Protein AF-A0AAV4ZYB9-F1 (afdb_monomer)

Nearest PDB structures (foldseek):
  1ah5-assembly1_A  TM=7.268E-01  e=5.252E-01  Escherichia coli
  4jxi-assembly2_B  TM=6.420E-01  e=4.940E-01  synthetic construct
  2ypn-assembly1_A  TM=7.228E-01  e=1.396E+00  Escherichia coli
  7ccx-assembly1_A  TM=6.903E-01  e=5.696E+00  Homo sapiens

pLDDT: mean 78.75, std 17.43, range [32.97, 97.31]

Radius of gyration: 23.32 Å; Cα contacts (8 Å, |Δi|>4): 283; chains: 1; bounding box: 66×41×64 Å

Foldseek 3Di:
DPPPLDQQAEDEAEFEPDCLTVVLVVLVVVVCCVVPVSYHYHYDYDDDPPVVVVVVVVPDDDDDDPPVPPDPVVVCCVVCVCVDAFAAEASDDLQLCCQDQNDVVQQHLHQLLVVLVVVCVVPVDDSFVSSLCSQQPPPQDFTHHFQDDTDGSNVSCVDSPDPSDGSVNSNCVNVSLVPGLYYEYEDDCVRRVRSVVRRCVRSPPRDYHYDDDSDHDDDDPVVVVVVLVVQLVVDPCSVVVVVVVVVQCVPPNPPRDDDDD

Structure (mmCIF, N/CA/C/O backbone):
data_AF-A0AAV4ZYB9-F1
#
_entry.id   AF-A0AAV4ZYB9-F1
#
loop_
_atom_site.group_PDB
_atom_site.id
_atom_site.type_symbol
_atom_site.label_atom_id
_atom_site.label_alt_id
_atom_site.label_comp_id
_atom_site.label_asym_id
_atom_site.label_entity_id
_atom_site.label_seq_id
_atom_site.pdbx_PDB_ins_code
_atom_site.Cartn_x
_atom_site.Cartn_y
_atom_site.Cartn_z
_atom_site.occupancy
_atom_site.B_iso_or_equiv
_atom_site.auth_seq_id
_atom_site.auth_comp_id
_atom_site.auth_asym_id
_atom_site.auth_atom_id
_atom_site.pdbx_PDB_model_num
ATOM 1 N N . MET A 1 1 ? -24.785 -20.360 -38.745 1.00 36.69 1 MET A N 1
ATOM 2 C CA . MET A 1 1 ? -23.978 -20.721 -37.562 1.00 36.69 1 MET A CA 1
ATOM 3 C C . MET A 1 1 ? -24.044 -19.540 -36.608 1.00 36.69 1 MET A C 1
ATOM 5 O O . MET A 1 1 ? -23.440 -18.515 -36.890 1.00 36.69 1 MET A O 1
ATOM 9 N N . VAL A 1 2 ? -24.895 -19.604 -35.581 1.00 36.00 2 VAL A N 1
ATOM 10 C CA . VAL A 1 2 ? -24.999 -18.524 -34.590 1.00 36.00 2 VAL A CA 1
ATOM 11 C C . VAL A 1 2 ? -23.768 -18.643 -33.702 1.00 36.00 2 VAL A C 1
ATOM 13 O O . VAL A 1 2 ? -23.686 -19.551 -32.883 1.00 36.00 2 VAL A O 1
ATOM 16 N N . VAL A 1 3 ? -22.778 -17.776 -33.911 1.00 40.97 3 VAL A N 1
ATOM 17 C CA . VAL A 1 3 ? -21.697 -17.596 -32.941 1.00 40.97 3 VAL A CA 1
ATOM 18 C C . VAL A 1 3 ? -22.335 -16.898 -31.749 1.00 40.97 3 VAL A C 1
ATOM 20 O O . VAL A 1 3 ? -22.449 -15.675 -31.715 1.00 40.97 3 VAL A O 1
ATOM 23 N N . THR A 1 4 ? -22.826 -17.675 -30.789 1.00 42.59 4 THR A N 1
ATOM 24 C CA . THR A 1 4 ? -23.148 -17.150 -29.466 1.00 42.59 4 THR A CA 1
ATOM 25 C C . THR A 1 4 ? -21.822 -16.704 -28.863 1.00 42.59 4 THR A C 1
ATOM 27 O O . THR A 1 4 ? -21.059 -17.532 -28.365 1.00 42.59 4 THR A O 1
ATOM 30 N N . LYS A 1 5 ? -21.485 -15.413 -28.985 1.00 50.84 5 LYS A N 1
ATOM 31 C CA . LYS A 1 5 ? -20.372 -14.831 -28.232 1.00 50.84 5 LYS A CA 1
ATOM 32 C C . LYS A 1 5 ? -20.640 -15.151 -26.763 1.00 50.84 5 LYS A C 1
ATOM 34 O O . LYS A 1 5 ? -21.657 -14.719 -26.225 1.00 50.84 5 LYS A O 1
ATOM 39 N N . SER A 1 6 ? -19.761 -15.945 -26.150 1.00 51.78 6 SER A N 1
ATOM 40 C CA . SER A 1 6 ? -19.727 -16.086 -24.694 1.00 51.78 6 SER A CA 1
ATOM 41 C C . SER A 1 6 ? -19.754 -14.676 -24.098 1.00 51.78 6 SER A C 1
ATOM 43 O O . SER A 1 6 ? -19.046 -13.814 -24.630 1.00 51.78 6 SER A O 1
ATOM 45 N N . PRO A 1 7 ? -20.574 -14.392 -23.072 1.00 65.88 7 PRO A N 1
ATOM 46 C CA . PRO A 1 7 ? -20.611 -13.058 -22.492 1.00 65.88 7 PRO A CA 1
ATOM 47 C C . PRO A 1 7 ? -19.197 -12.701 -22.032 1.00 65.88 7 PRO A C 1
ATOM 49 O O . PRO A 1 7 ? -18.575 -13.462 -21.286 1.00 65.88 7 PRO A O 1
ATOM 52 N N . PHE A 1 8 ? -18.668 -11.586 -22.541 1.00 68.12 8 PHE A N 1
ATOM 53 C CA . PHE A 1 8 ? -17.384 -11.061 -22.092 1.00 68.12 8 PHE A CA 1
ATOM 54 C C . PHE A 1 8 ? -17.446 -10.867 -20.580 1.00 68.12 8 PHE A C 1
ATOM 56 O O . PHE A 1 8 ? -18.431 -10.345 -20.051 1.00 68.12 8 PHE A O 1
ATOM 63 N N . LYS A 1 9 ? -16.406 -11.309 -19.878 1.00 85.50 9 LYS A N 1
ATOM 64 C CA . LYS A 1 9 ? -16.274 -11.035 -18.447 1.00 85.50 9 LYS A CA 1
ATOM 65 C C . LYS A 1 9 ? -15.718 -9.629 -18.292 1.00 85.50 9 LYS A C 1
ATOM 67 O O . LYS A 1 9 ? -14.872 -9.218 -19.077 1.00 85.50 9 LYS A O 1
ATOM 72 N N . HIS A 1 10 ? -16.184 -8.887 -17.297 1.00 86.62 10 HIS A N 1
ATOM 73 C CA . HIS A 1 10 ? -15.786 -7.495 -17.103 1.00 86.62 10 HIS A CA 1
ATOM 74 C C . HIS A 1 10 ? -15.175 -7.316 -15.719 1.00 86.62 10 HIS A C 1
ATOM 76 O O . HIS A 1 10 ? -15.760 -7.739 -14.724 1.00 86.62 10 HIS A O 1
ATOM 82 N N . VAL A 1 11 ? -13.998 -6.697 -15.664 1.00 88.19 11 VAL A N 1
ATOM 83 C CA . VAL A 1 11 ? -13.339 -6.258 -14.434 1.00 88.19 11 VAL A CA 1
ATOM 84 C C . VAL A 1 11 ? -13.304 -4.732 -14.410 1.00 88.19 11 VAL A C 1
ATOM 86 O O . VAL A 1 11 ? -12.788 -4.097 -15.330 1.00 88.19 11 VAL A O 1
ATOM 89 N N . LEU A 1 12 ? -13.847 -4.143 -13.347 1.00 87.81 12 LEU A N 1
ATOM 90 C CA . LEU A 1 12 ? -13.758 -2.713 -13.068 1.00 87.81 12 LEU A CA 1
ATOM 91 C C . LEU A 1 12 ? -12.643 -2.474 -12.045 1.00 87.81 12 LEU A C 1
ATOM 93 O O . LEU A 1 12 ? -12.689 -3.022 -10.945 1.00 87.81 12 LEU A O 1
ATOM 97 N N . LEU A 1 13 ? -11.655 -1.658 -12.402 1.00 85.94 13 LEU A N 1
ATOM 98 C CA . LEU A 1 13 ? -10.532 -1.285 -11.548 1.00 85.94 13 LEU A CA 1
ATOM 99 C C . LEU A 1 13 ? -10.663 0.181 -11.155 1.00 85.94 13 LEU A C 1
ATOM 101 O O . LEU A 1 13 ? -10.668 1.052 -12.021 1.00 85.94 13 LEU A O 1
ATOM 105 N N . THR A 1 14 ? -10.741 0.454 -9.855 1.00 82.12 14 THR A N 1
ATOM 106 C CA . THR A 1 14 ? -10.826 1.821 -9.336 1.00 82.12 14 THR A CA 1
ATOM 107 C C . THR A 1 14 ? -9.551 2.199 -8.591 1.00 82.12 14 THR A C 1
ATOM 109 O O . THR A 1 14 ? -9.088 1.434 -7.746 1.00 82.12 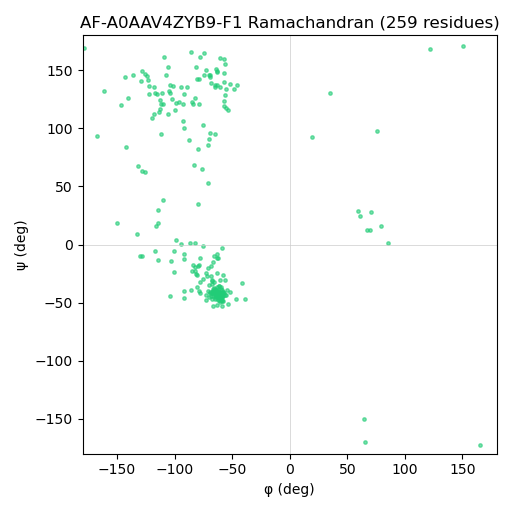14 THR A O 1
ATOM 112 N N . ALA A 1 15 ? -8.972 3.360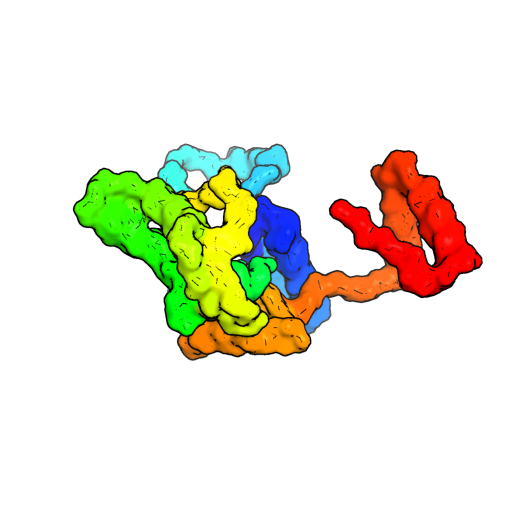 -8.904 1.00 74.25 15 ALA A N 1
ATOM 113 C CA . ALA A 1 15 ? -7.705 3.815 -8.330 1.00 74.25 15 ALA A CA 1
ATOM 114 C C . ALA A 1 15 ? -7.816 5.209 -7.699 1.00 74.25 15 ALA A C 1
ATOM 116 O O . ALA A 1 15 ? -8.532 6.072 -8.204 1.00 74.25 15 ALA A O 1
ATOM 117 N N . SER A 1 16 ? -7.052 5.427 -6.626 1.00 70.06 16 SER A N 1
ATOM 118 C CA . SER A 1 16 ? -6.730 6.767 -6.120 1.00 70.06 16 SER A CA 1
ATOM 119 C C . SER A 1 16 ? -5.772 7.476 -7.094 1.00 70.06 16 SER A C 1
ATOM 121 O O . SER A 1 16 ? -4.930 6.794 -7.699 1.00 70.06 16 SER A O 1
ATOM 123 N N . PRO A 1 17 ? -5.860 8.811 -7.266 1.00 64.75 17 PRO A N 1
ATOM 124 C CA . PRO A 1 17 ? -4.976 9.568 -8.145 1.00 64.75 17 PRO A CA 1
ATOM 125 C C . PRO A 1 17 ? -3.565 9.638 -7.552 1.00 64.75 17 PRO A C 1
ATOM 127 O O . PRO A 1 17 ? -3.185 10.577 -6.862 1.00 64.75 17 PRO A O 1
ATOM 130 N N . GLY A 1 18 ? -2.762 8.616 -7.830 1.00 68.44 18 GLY A N 1
ATOM 131 C CA . GLY A 1 18 ? -1.359 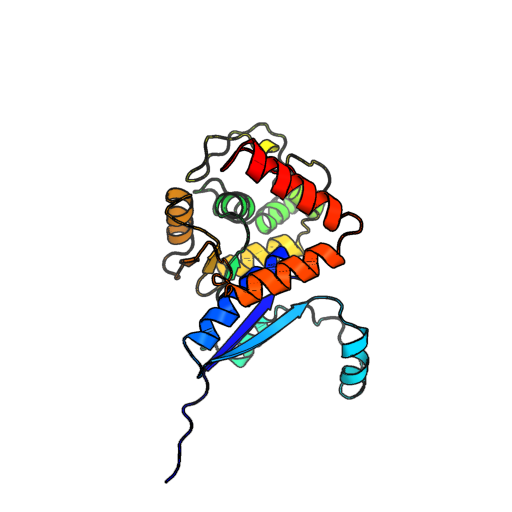8.566 -7.448 1.00 68.44 18 GLY A CA 1
ATOM 132 C C . GLY A 1 18 ? -0.623 7.524 -8.274 1.00 68.44 18 GLY A C 1
ATOM 133 O O . GLY A 1 18 ? -1.078 6.387 -8.408 1.00 68.44 18 GLY A O 1
ATOM 134 N N . TRP A 1 19 ? 0.534 7.890 -8.831 1.00 70.81 19 TRP A N 1
ATOM 135 C CA . TRP A 1 19 ? 1.274 7.001 -9.735 1.00 70.81 19 TRP A CA 1
ATOM 136 C C . TRP A 1 19 ? 1.684 5.681 -9.066 1.00 70.81 19 TRP A C 1
ATOM 138 O O . TRP A 1 19 ? 1.598 4.622 -9.687 1.00 70.81 19 TRP A O 1
ATOM 148 N N . GLY A 1 20 ? 2.043 5.729 -7.778 1.00 72.31 20 GLY A N 1
ATOM 149 C CA . GLY A 1 20 ? 2.350 4.542 -6.974 1.00 72.31 20 GLY A CA 1
ATOM 150 C C . GLY A 1 20 ? 1.170 3.578 -6.797 1.00 72.31 20 GLY A C 1
ATOM 151 O O . GLY A 1 20 ? 1.392 2.383 -6.630 1.00 72.31 20 GLY A O 1
ATOM 152 N N . HIS A 1 21 ? -0.072 4.061 -6.903 1.00 78.56 21 HIS A N 1
ATOM 153 C CA . HIS A 1 21 ? -1.282 3.236 -6.824 1.00 78.56 21 HIS A CA 1
ATOM 154 C C . HIS A 1 21 ? -1.745 2.753 -8.206 1.00 78.56 21 HIS A C 1
ATOM 156 O O . HIS A 1 21 ? -2.137 1.595 -8.366 1.00 78.56 21 HIS A O 1
ATOM 162 N N . LEU A 1 22 ? -1.667 3.626 -9.216 1.00 77.81 22 LEU A N 1
ATOM 163 C CA . LEU A 1 22 ? -2.127 3.346 -10.575 1.00 77.81 22 LEU A CA 1
ATOM 164 C C . LEU A 1 22 ? -1.204 2.375 -11.323 1.00 77.81 22 LEU A C 1
ATOM 166 O O . LEU A 1 22 ? -1.685 1.457 -11.987 1.00 77.81 22 LEU A O 1
ATOM 170 N N . ARG A 1 23 ? 0.120 2.541 -11.220 1.00 79.50 23 ARG A N 1
ATOM 171 C CA . ARG A 1 23 ? 1.082 1.721 -11.975 1.00 79.50 23 ARG A CA 1
ATOM 172 C C . ARG A 1 23 ? 0.960 0.219 -11.657 1.00 79.50 23 ARG A C 1
ATOM 174 O O . ARG A 1 23 ? 0.912 -0.570 -12.603 1.00 79.50 23 ARG A O 1
ATOM 181 N N . PRO A 1 24 ? 0.846 -0.215 -10.388 1.00 81.56 24 PRO A N 1
ATOM 182 C CA . PRO A 1 24 ? 0.584 -1.618 -10.071 1.00 81.56 24 PRO A CA 1
ATOM 183 C C . PRO A 1 24 ? -0.747 -2.156 -10.631 1.00 81.56 24 PRO A C 1
ATOM 185 O O . PRO A 1 24 ? -0.788 -3.300 -11.086 1.00 81.56 24 PRO A O 1
ATOM 188 N N . LEU A 1 25 ? -1.809 -1.337 -10.677 1.00 82.94 25 LEU A N 1
ATOM 189 C CA . LEU A 1 25 ? -3.085 -1.719 -11.304 1.00 82.94 25 LEU A CA 1
ATOM 190 C C . LEU A 1 25 ? -2.965 -1.904 -12.820 1.00 82.94 25 LEU A C 1
ATOM 192 O O . LEU A 1 25 ? -3.559 -2.821 -13.381 1.00 82.94 25 LEU A O 1
ATOM 196 N N . LEU A 1 26 ? -2.176 -1.065 -13.492 1.00 78.81 26 LEU A N 1
ATOM 197 C CA . LEU A 1 26 ? -1.888 -1.237 -14.918 1.00 78.81 26 LEU A CA 1
ATOM 198 C C . LEU A 1 26 ? -1.116 -2.537 -15.179 1.00 78.81 26 LEU A C 1
ATOM 200 O O . LEU A 1 26 ? -1.425 -3.251 -16.130 1.00 78.81 26 LEU A O 1
ATOM 204 N N . SER A 1 27 ? -0.155 -2.871 -14.312 1.00 81.00 27 SER A N 1
ATOM 205 C CA . SER A 1 27 ? 0.628 -4.109 -14.419 1.00 81.00 27 SER A CA 1
ATOM 206 C C . SER A 1 27 ? -0.258 -5.356 -14.327 1.00 81.00 27 SER A C 1
ATOM 208 O O . SER A 1 27 ? -0.203 -6.220 -15.205 1.00 81.00 27 SER A O 1
ATOM 210 N N . ILE A 1 28 ? -1.141 -5.433 -13.321 1.00 85.38 28 ILE A N 1
ATOM 211 C CA . ILE A 1 28 ? -2.062 -6.574 -13.199 1.00 85.38 28 ILE A CA 1
ATOM 212 C C . ILE A 1 28 ? -3.084 -6.603 -14.338 1.00 85.38 28 ILE A C 1
ATOM 214 O O . ILE A 1 28 ? -3.349 -7.673 -14.881 1.00 85.38 28 ILE A O 1
ATOM 218 N N . ALA A 1 29 ? -3.618 -5.446 -14.745 1.00 82.81 29 ALA A N 1
ATOM 219 C CA . ALA A 1 29 ? -4.559 -5.371 -15.853 1.00 82.81 29 ALA A CA 1
ATOM 220 C C . ALA A 1 29 ? -3.939 -5.917 -17.137 1.00 82.81 29 ALA A C 1
ATOM 222 O O . ALA A 1 29 ? -4.542 -6.781 -17.764 1.00 82.81 29 ALA A O 1
ATOM 223 N N . SER A 1 30 ? -2.717 -5.485 -17.469 1.00 76.62 30 SER A N 1
ATOM 224 C CA . SER A 1 30 ? -1.967 -5.986 -18.621 1.00 76.62 30 SER A CA 1
ATOM 225 C C . SER A 1 30 ? -1.864 -7.510 -18.590 1.00 76.62 30 SER A C 1
ATOM 227 O O . SER A 1 30 ? -2.269 -8.168 -19.547 1.00 76.62 30 SER A O 1
ATOM 229 N N . LYS A 1 31 ? -1.422 -8.087 -17.467 1.00 81.44 31 LYS A N 1
ATOM 230 C CA . LYS A 1 31 ? -1.312 -9.545 -17.312 1.00 81.44 31 LYS A CA 1
ATOM 231 C C . LYS A 1 31 ? -2.654 -10.255 -17.504 1.00 81.44 31 LYS A C 1
ATOM 233 O O . LYS A 1 31 ? -2.707 -11.273 -18.183 1.00 81.44 31 LYS A O 1
ATOM 238 N N . ILE A 1 32 ? -3.747 -9.704 -16.971 1.00 84.31 32 ILE A N 1
ATOM 239 C CA . ILE A 1 32 ? -5.090 -10.271 -17.154 1.00 84.31 32 ILE A CA 1
ATOM 240 C C . ILE A 1 32 ? -5.464 -10.322 -18.640 1.00 84.31 32 ILE A C 1
ATOM 242 O O . ILE A 1 32 ? -5.929 -11.363 -19.090 1.00 84.31 32 ILE A O 1
ATOM 246 N N . VAL A 1 33 ? -5.260 -9.246 -19.412 1.00 76.81 33 VAL A N 1
ATOM 247 C CA . VAL A 1 33 ? -5.659 -9.239 -20.835 1.00 76.81 33 VAL A CA 1
ATOM 248 C C . VAL A 1 33 ? -4.786 -10.161 -21.689 1.00 76.81 33 VAL A C 1
ATOM 250 O O . VAL A 1 33 ? -5.304 -10.781 -22.615 1.00 76.81 33 VAL A O 1
ATOM 253 N N . HIS A 1 34 ? -3.490 -10.276 -21.369 1.00 72.88 34 HIS A N 1
ATOM 254 C CA . HIS A 1 34 ? -2.573 -11.191 -22.059 1.00 72.88 34 HIS A CA 1
ATOM 255 C C . HIS A 1 34 ? -2.958 -12.657 -21.833 1.00 72.88 34 HIS A C 1
ATOM 257 O O . HIS A 1 34 ? -3.015 -13.434 -22.781 1.00 72.88 34 HIS A O 1
ATOM 263 N N . GLU A 1 35 ? -3.285 -13.023 -20.593 1.00 82.25 35 GLU A N 1
ATOM 264 C CA . GLU A 1 35 ? -3.700 -14.386 -20.248 1.00 82.25 35 GLU A CA 1
ATOM 265 C C . GLU A 1 35 ? -5.139 -14.693 -20.693 1.00 82.25 35 GLU A C 1
ATOM 267 O O . GLU A 1 35 ? -5.502 -15.844 -20.946 1.00 82.25 35 GLU A O 1
ATOM 272 N N . ARG A 1 36 ? -6.002 -13.671 -20.750 1.00 82.94 36 ARG A N 1
ATOM 273 C CA . ARG A 1 36 ? -7.451 -13.810 -20.941 1.00 82.94 36 ARG A CA 1
ATOM 274 C C . ARG A 1 36 ? -8.019 -12.707 -21.828 1.00 82.94 36 ARG A C 1
ATOM 276 O O . ARG A 1 36 ? -8.631 -11.748 -21.360 1.00 82.94 36 ARG A O 1
ATOM 283 N N . ALA A 1 37 ? -7.925 -12.927 -23.137 1.00 77.62 37 ALA A N 1
ATOM 284 C CA . ALA A 1 37 ? -8.480 -12.033 -24.156 1.00 77.62 37 ALA A CA 1
ATOM 285 C C . ALA A 1 37 ? -10.022 -11.896 -24.122 1.00 77.62 37 ALA A C 1
ATOM 287 O O . ALA A 1 37 ? -10.581 -11.022 -24.782 1.00 77.62 37 ALA A O 1
ATOM 288 N N . ASP A 1 38 ? -10.730 -12.750 -23.373 1.00 81.81 38 ASP A N 1
ATOM 289 C CA . ASP A 1 38 ? -12.184 -12.688 -23.163 1.00 81.81 38 ASP A CA 1
ATOM 290 C C . ASP A 1 38 ? -12.609 -11.771 -21.997 1.00 81.81 38 ASP A C 1
ATOM 292 O O . ASP A 1 38 ? -13.808 -11.655 -21.713 1.00 81.81 38 ASP A O 1
ATOM 296 N N . ILE A 1 39 ? -11.648 -11.126 -21.323 1.00 85.19 39 ILE A N 1
ATOM 297 C CA . ILE A 1 39 ? -11.890 -10.192 -20.220 1.00 85.19 39 ILE A CA 1
ATOM 298 C C . ILE A 1 39 ? -11.748 -8.747 -20.703 1.00 85.19 39 ILE A C 1
ATOM 300 O O . ILE A 1 39 ? -10.711 -8.331 -21.210 1.00 85.19 39 ILE A O 1
ATOM 304 N N . ILE A 1 40 ? -12.794 -7.957 -20.480 1.00 83.56 40 ILE A N 1
ATOM 305 C CA . ILE A 1 40 ? -12.785 -6.504 -20.639 1.00 83.56 40 ILE A CA 1
ATOM 306 C C . ILE A 1 40 ? -12.351 -5.886 -19.311 1.00 83.56 40 ILE A C 1
ATOM 308 O O . ILE A 1 40 ? -12.839 -6.284 -18.252 1.00 83.56 40 ILE A O 1
ATOM 312 N N . ILE A 1 41 ? -11.462 -4.894 -19.361 1.00 80.94 41 ILE A N 1
ATOM 313 C CA . ILE A 1 41 ? -11.037 -4.125 -18.188 1.00 80.94 41 ILE A CA 1
ATOM 314 C C . ILE A 1 41 ? -11.446 -2.668 -18.375 1.00 80.94 41 ILE A C 1
ATOM 316 O O . ILE A 1 41 ? -11.156 -2.063 -19.405 1.00 80.94 41 ILE A O 1
ATOM 320 N N . THR A 1 42 ? -12.100 -2.096 -17.369 1.00 82.69 42 THR A N 1
ATOM 321 C CA . THR A 1 42 ? -12.397 -0.660 -17.308 1.00 82.69 42 THR A CA 1
ATOM 322 C C . THR A 1 42 ? -11.719 -0.054 -16.096 1.00 82.69 42 THR A C 1
ATOM 324 O O . THR A 1 42 ? -11.780 -0.620 -15.009 1.00 82.69 42 THR A O 1
ATOM 327 N N . PHE A 1 43 ? -11.099 1.108 -16.288 1.00 76.62 43 PHE A N 1
ATOM 328 C CA . PHE A 1 43 ? -10.511 1.892 -15.212 1.00 76.62 43 PHE A CA 1
ATOM 329 C C . PHE A 1 43 ? -11.426 3.051 -14.833 1.00 76.62 43 PHE A C 1
ATOM 331 O O . PHE A 1 43 ? -11.926 3.762 -15.704 1.00 76.62 43 PHE A O 1
ATOM 338 N N . THR A 1 44 ? -11.588 3.270 -13.534 1.00 78.56 44 THR A N 1
ATOM 339 C CA . THR A 1 44 ? -12.173 4.481 -12.959 1.00 78.56 44 THR A CA 1
ATOM 340 C C . THR A 1 44 ? -11.177 5.105 -11.992 1.00 78.56 44 THR A C 1
ATOM 342 O O . THR A 1 44 ? -10.467 4.409 -11.270 1.00 78.56 44 THR A O 1
ATOM 345 N N . MET A 1 45 ? -11.092 6.428 -11.974 1.00 66.25 45 MET A N 1
ATOM 346 C CA . MET A 1 45 ? -10.188 7.160 -11.091 1.00 66.25 45 MET A CA 1
ATOM 347 C C . MET A 1 45 ? -10.880 8.438 -10.636 1.00 66.25 45 MET A C 1
ATOM 349 O O . MET A 1 45 ? -11.628 9.042 -11.402 1.00 66.25 45 MET A O 1
ATOM 353 N N . THR A 1 46 ? -10.640 8.841 -9.395 1.00 60.00 46 THR A N 1
ATOM 354 C CA . THR A 1 46 ? -11.055 10.148 -8.878 1.00 60.00 46 THR A CA 1
ATOM 355 C C . THR A 1 46 ? -9.907 11.139 -9.103 1.00 60.00 46 THR A C 1
ATOM 357 O O . THR A 1 46 ? -8.776 10.814 -8.777 1.00 60.00 46 THR A O 1
ATOM 360 N N . GLY A 1 47 ? -10.136 12.319 -9.691 1.00 50.81 47 GLY A N 1
ATOM 361 C CA . GLY A 1 47 ? -9.085 13.338 -9.898 1.00 50.81 47 GLY A CA 1
ATOM 362 C C . GLY A 1 47 ? -8.839 13.759 -11.355 1.00 50.81 47 GLY A C 1
ATOM 363 O O . GLY A 1 47 ? -9.359 13.165 -12.297 1.00 50.81 47 GLY A O 1
ATOM 364 N N . ASP A 1 48 ? -8.078 14.841 -11.521 1.00 46.25 48 ASP A N 1
ATOM 365 C CA . ASP A 1 48 ? -8.342 15.861 -12.538 1.00 46.25 48 ASP A CA 1
ATOM 366 C C . ASP A 1 48 ? -7.640 15.658 -13.903 1.00 46.25 48 ASP A C 1
ATOM 368 O O . ASP A 1 48 ? -6.474 15.996 -14.098 1.00 46.25 48 ASP A O 1
ATOM 372 N N . 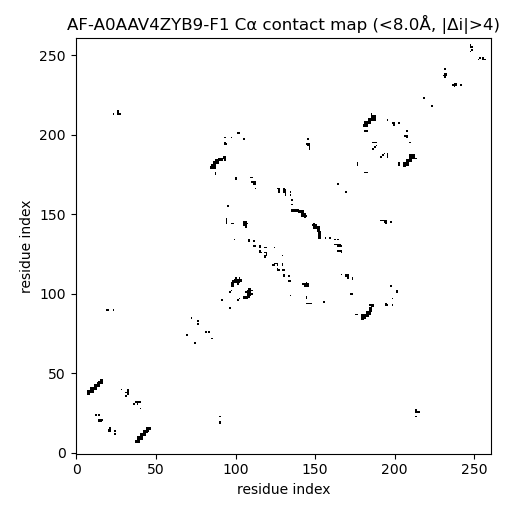PHE A 1 49 ? -8.387 15.130 -14.879 1.00 45.97 49 PHE A N 1
ATOM 373 C CA . PHE A 1 49 ? -8.131 15.282 -16.323 1.00 45.97 49 PHE A CA 1
ATOM 374 C C . PHE A 1 49 ? -9.210 16.182 -16.969 1.00 45.97 49 PHE A C 1
ATOM 376 O O . PHE A 1 49 ? -9.652 15.935 -18.099 1.00 45.97 49 PHE A O 1
ATOM 383 N N . GLU A 1 50 ? -9.638 17.228 -16.247 1.00 39.91 50 GLU A N 1
ATOM 384 C CA . GLU A 1 50 ? -10.737 18.151 -16.571 1.00 39.91 50 GLU A CA 1
ATOM 385 C C . GLU A 1 50 ? -10.854 18.527 -18.046 1.00 39.91 50 GLU A C 1
ATOM 387 O O . GLU A 1 50 ? -11.942 18.482 -18.614 1.00 39.91 50 GLU A O 1
ATOM 392 N N . HIS A 1 51 ? -9.749 18.895 -18.699 1.00 42.78 51 HIS A N 1
ATOM 393 C CA . HIS A 1 51 ? -9.827 19.515 -20.022 1.00 42.78 51 HIS A CA 1
ATOM 394 C C . HIS A 1 51 ? -10.334 18.548 -21.109 1.00 42.78 51 HIS A C 1
ATOM 396 O O . HIS A 1 51 ? -10.986 18.972 -22.063 1.00 42.78 51 HIS A O 1
ATOM 402 N N . LYS A 1 52 ? -10.059 17.242 -20.997 1.00 44.69 52 LYS A N 1
ATOM 403 C CA . LYS A 1 52 ? -10.596 16.242 -21.943 1.00 44.69 52 LYS A CA 1
ATOM 404 C C . LYS A 1 52 ? -11.994 15.766 -21.550 1.00 44.69 52 LYS A C 1
ATOM 406 O O . LYS A 1 52 ? -12.734 15.302 -22.408 1.00 44.69 52 LYS A O 1
ATOM 411 N N . LEU A 1 53 ? -12.338 15.893 -20.271 1.00 37.62 53 LEU A N 1
ATOM 412 C CA . LEU A 1 53 ? -13.591 15.418 -19.700 1.00 37.62 53 LEU A CA 1
ATOM 413 C C . LEU A 1 53 ? -14.726 16.453 -19.852 1.00 37.62 53 LEU A C 1
ATOM 415 O O . LEU A 1 53 ? -15.839 16.075 -20.202 1.00 37.62 53 LEU A O 1
ATOM 419 N N . ARG A 1 54 ? -14.442 17.757 -19.684 1.00 38.34 54 ARG A N 1
ATOM 420 C CA . ARG A 1 54 ? -15.413 18.868 -19.815 1.00 38.34 54 ARG A CA 1
ATOM 421 C C . ARG A 1 54 ? -16.078 18.933 -21.193 1.00 38.34 54 ARG A C 1
ATOM 423 O O . ARG A 1 54 ? -17.283 19.128 -21.269 1.00 38.34 54 ARG A O 1
ATOM 430 N N . VAL A 1 55 ? -15.327 18.684 -22.270 1.00 46.91 55 VAL A N 1
ATOM 431 C CA . VAL A 1 55 ? -15.873 18.658 -23.645 1.00 46.91 55 VAL A CA 1
ATOM 432 C C . VAL A 1 55 ? -16.952 17.579 -23.819 1.00 46.91 55 VAL A C 1
ATOM 434 O O . VAL A 1 55 ? -17.898 17.773 -24.582 1.00 46.91 55 VAL A O 1
ATOM 437 N N . GLU A 1 56 ? -16.849 16.471 -23.081 1.00 40.88 56 GLU A N 1
ATOM 438 C CA . GLU A 1 56 ? -17.729 15.312 -23.248 1.00 40.88 56 GLU A CA 1
ATOM 439 C C . GLU A 1 56 ? -18.848 15.243 -22.192 1.00 40.88 56 GLU A C 1
ATOM 441 O O . GLU A 1 56 ? -19.904 14.667 -22.454 1.00 40.88 56 GLU A O 1
ATOM 446 N N . ILE A 1 57 ? -18.656 15.876 -21.028 1.00 36.31 57 ILE A N 1
ATOM 447 C CA . ILE A 1 57 ? -19.635 15.940 -19.930 1.00 36.31 57 ILE A CA 1
ATOM 448 C C . ILE A 1 57 ? -20.719 17.004 -20.167 1.00 36.31 57 ILE A C 1
ATOM 450 O O . ILE A 1 57 ? -21.890 16.727 -19.895 1.00 36.31 57 ILE A O 1
ATOM 454 N N . ASP A 1 58 ? -20.389 18.155 -20.769 1.00 41.06 58 ASP A N 1
ATOM 455 C CA . ASP A 1 58 ? -21.355 19.240 -21.053 1.00 41.06 58 ASP A CA 1
ATOM 456 C C . ASP A 1 58 ? -22.471 18.828 -22.043 1.00 41.06 58 ASP A C 1
ATOM 458 O O . ASP A 1 58 ? -23.450 19.548 -22.245 1.00 41.06 58 ASP A O 1
ATOM 462 N N . ARG A 1 59 ? -22.362 17.641 -22.657 1.00 43.22 59 ARG A N 1
ATOM 463 C CA . ARG A 1 59 ? -23.395 17.055 -23.524 1.00 43.22 59 ARG A CA 1
ATOM 464 C C . ARG A 1 59 ? -24.500 16.297 -22.788 1.00 43.22 59 ARG A C 1
ATOM 466 O O . ARG A 1 59 ? -25.530 16.057 -23.418 1.00 43.22 59 ARG A O 1
ATOM 473 N N . TYR A 1 60 ? -24.319 15.902 -21.523 1.00 40.44 60 TYR A N 1
ATOM 474 C CA . TYR A 1 60 ? -25.182 14.867 -20.933 1.00 40.44 60 TYR A CA 1
ATOM 475 C C . TYR A 1 60 ? -25.861 15.177 -19.597 1.00 40.44 60 TYR A C 1
ATOM 477 O O . TYR A 1 60 ? -26.772 14.426 -19.254 1.00 40.44 60 TYR A O 1
ATOM 485 N N . PHE A 1 61 ? -25.542 16.259 -18.875 1.00 32.97 61 PHE A N 1
ATOM 486 C CA . PHE A 1 61 ? -26.177 16.490 -17.567 1.00 32.97 61 PHE A CA 1
ATOM 487 C C . PHE A 1 61 ? -26.531 17.960 -17.299 1.00 32.97 61 PHE A C 1
ATOM 489 O O . PHE A 1 61 ? -25.689 18.846 -17.402 1.00 32.97 61 PHE A O 1
ATOM 496 N N . LYS A 1 62 ? -27.810 18.195 -16.967 1.00 35.66 62 LYS A N 1
ATOM 497 C CA . LYS A 1 62 ? -28.344 19.444 -16.408 1.00 35.66 62 LYS A CA 1
ATOM 498 C C . LYS A 1 62 ? -28.611 19.252 -14.915 1.00 35.66 62 LYS A C 1
ATOM 500 O O . LYS A 1 62 ? -29.247 18.268 -14.558 1.00 35.66 62 LYS A O 1
ATOM 505 N N . ASP A 1 63 ? -28.128 20.233 -14.161 1.00 38.66 63 ASP A N 1
ATOM 506 C CA . ASP A 1 63 ? -28.401 20.701 -12.798 1.00 38.66 63 ASP A CA 1
ATOM 507 C C . ASP A 1 63 ? -28.755 19.734 -11.652 1.0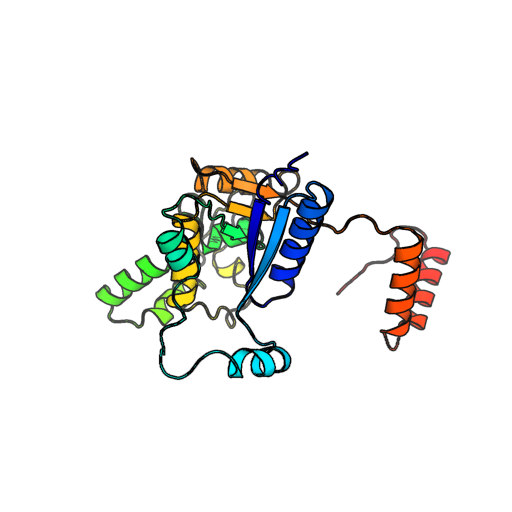0 38.66 63 ASP A C 1
ATOM 509 O O . ASP A 1 63 ? -29.726 18.983 -11.689 1.00 38.66 63 ASP A O 1
ATOM 513 N N . ASP A 1 64 ? -27.993 19.989 -10.579 1.00 41.66 64 ASP A N 1
ATOM 514 C CA . ASP A 1 64 ? -28.225 19.795 -9.144 1.00 41.66 64 ASP A CA 1
ATOM 515 C C . ASP A 1 64 ? -28.120 18.372 -8.575 1.00 41.66 64 ASP A C 1
ATOM 517 O O . ASP A 1 64 ? -29.084 17.619 -8.579 1.00 41.66 64 ASP A O 1
ATOM 521 N N . GLU A 1 65 ? -26.949 18.041 -8.003 1.00 35.19 65 GLU A N 1
ATOM 522 C CA . GLU A 1 65 ? -26.829 17.107 -6.868 1.00 35.19 65 GLU A CA 1
ATOM 523 C C . GLU A 1 65 ? -25.423 17.159 -6.217 1.00 35.19 65 GLU A C 1
ATOM 525 O O . GLU A 1 65 ? -24.489 16.439 -6.582 1.00 35.19 65 GLU A O 1
ATOM 530 N N . GLU A 1 66 ? -25.276 17.991 -5.179 1.00 35.41 66 GLU A N 1
ATOM 531 C CA . GLU A 1 66 ? -24.134 18.028 -4.242 1.00 35.41 66 GLU A CA 1
ATOM 532 C C . GLU A 1 66 ? -24.121 16.802 -3.295 1.00 35.41 66 GLU A C 1
ATOM 534 O O . GLU A 1 66 ? -24.109 16.906 -2.067 1.00 35.41 66 GLU A O 1
ATOM 539 N N . THR A 1 67 ? -24.183 15.579 -3.838 1.00 37.97 67 THR A N 1
ATOM 540 C CA . THR A 1 67 ? -24.027 14.346 -3.028 1.00 37.97 67 THR A CA 1
ATOM 541 C C . THR A 1 67 ? -23.425 13.145 -3.776 1.00 37.97 67 THR A C 1
ATOM 543 O O . THR A 1 67 ? -23.451 12.012 -3.285 1.00 37.97 67 THR A O 1
ATOM 546 N N . LEU A 1 68 ? -22.761 13.370 -4.913 1.00 36.41 68 LEU A N 1
ATOM 547 C CA . LEU A 1 68 ? -22.086 12.334 -5.716 1.00 36.41 68 LEU A CA 1
ATOM 548 C C . LEU A 1 68 ? -20.694 11.913 -5.187 1.00 36.41 68 LEU A C 1
ATOM 550 O O . LEU A 1 68 ? -19.794 11.566 -5.947 1.00 36.41 68 LEU A O 1
ATOM 554 N N . LYS A 1 69 ? -20.512 11.886 -3.859 1.00 40.00 69 LYS A N 1
ATOM 555 C CA . LYS A 1 69 ? -19.382 11.206 -3.184 1.00 40.00 69 LYS A CA 1
ATOM 556 C C . LYS A 1 69 ? -19.759 9.821 -2.643 1.00 40.00 69 LYS A C 1
ATOM 558 O O . LYS A 1 69 ? -18.941 9.161 -2.003 1.00 40.00 69 LYS A O 1
ATOM 563 N N . HIS A 1 70 ? -20.985 9.354 -2.893 1.00 43.41 70 HIS A N 1
ATOM 564 C CA . HIS A 1 70 ? -21.430 8.036 -2.450 1.00 43.41 70 HIS A CA 1
ATOM 565 C C . HIS A 1 70 ? -20.717 6.916 -3.217 1.00 43.41 70 HIS A C 1
ATOM 567 O O . HIS A 1 70 ? -21.105 6.526 -4.310 1.00 43.41 70 HIS A O 1
ATOM 573 N N . ASN A 1 71 ? -19.648 6.423 -2.584 1.00 53.28 71 ASN A N 1
ATOM 574 C CA . ASN A 1 71 ? -19.105 5.069 -2.616 1.00 53.28 71 ASN A CA 1
ATOM 575 C C . ASN A 1 71 ? -19.584 4.241 -3.823 1.00 53.28 71 ASN A C 1
ATOM 577 O O . ASN A 1 71 ? -20.615 3.576 -3.736 1.00 53.28 71 ASN A O 1
ATOM 581 N N . ILE A 1 72 ? -18.814 4.253 -4.919 1.00 57.94 72 ILE A N 1
ATOM 582 C CA . ILE A 1 72 ? -19.041 3.472 -6.156 1.00 57.94 72 ILE A CA 1
ATOM 583 C C . ILE A 1 72 ? -19.490 2.031 -5.843 1.00 57.94 72 ILE A C 1
ATOM 585 O O . ILE A 1 72 ? -20.334 1.462 -6.528 1.00 57.94 72 ILE A O 1
ATOM 589 N N . ARG A 1 73 ? -18.998 1.458 -4.739 1.00 61.00 73 ARG A N 1
ATOM 590 C CA . ARG A 1 73 ? -19.430 0.172 -4.183 1.00 61.00 73 ARG A CA 1
ATOM 591 C C . ARG A 1 73 ? -20.924 0.101 -3.840 1.00 61.00 73 ARG A C 1
ATOM 593 O O . ARG A 1 73 ? -21.546 -0.895 -4.179 1.00 61.00 73 ARG A O 1
ATOM 600 N N . SER A 1 74 ? -21.492 1.080 -3.130 1.00 57.91 74 SER A N 1
ATOM 601 C CA . SER A 1 74 ? -22.916 1.106 -2.744 1.00 57.91 74 SER A CA 1
ATOM 602 C C . SER A 1 74 ? -23.804 1.055 -3.981 1.00 57.91 74 SER A C 1
ATOM 604 O O . SER A 1 74 ? -24.709 0.229 -4.055 1.00 57.91 74 SER A O 1
ATOM 606 N N . GLU A 1 75 ? -23.460 1.837 -5.001 1.00 62.38 75 GLU A N 1
ATOM 607 C CA . GLU A 1 75 ? -24.166 1.830 -6.280 1.00 62.38 75 GLU A CA 1
ATOM 608 C C . GLU A 1 75 ? -23.982 0.501 -7.024 1.00 62.38 75 GLU A C 1
ATOM 610 O O . GLU A 1 75 ? -24.967 -0.110 -7.441 1.00 62.38 75 GLU A O 1
ATOM 615 N N . ILE A 1 76 ? -22.757 -0.046 -7.075 1.00 62.59 76 ILE A N 1
ATOM 616 C CA . ILE A 1 76 ? -22.517 -1.395 -7.614 1.00 62.59 76 ILE A CA 1
ATOM 617 C C . ILE A 1 76 ? -23.368 -2.430 -6.877 1.00 62.59 76 ILE A C 1
ATOM 619 O O . ILE A 1 76 ? -23.948 -3.300 -7.518 1.00 62.59 76 ILE A O 1
ATOM 623 N N . ARG A 1 77 ? -23.473 -2.379 -5.545 1.00 67.31 77 ARG A N 1
ATOM 624 C CA . ARG A 1 77 ? -24.250 -3.354 -4.763 1.00 67.31 77 ARG A CA 1
ATOM 625 C C . ARG A 1 77 ? -25.753 -3.183 -4.951 1.00 67.31 77 ARG A C 1
ATOM 627 O O . ARG A 1 77 ? -26.431 -4.200 -5.075 1.00 67.31 77 ARG A O 1
ATOM 634 N N . LYS A 1 78 ? -26.259 -1.948 -5.017 1.00 64.75 78 LYS A N 1
ATOM 635 C CA . LYS A 1 78 ? -27.668 -1.654 -5.324 1.00 64.75 78 LYS A CA 1
ATOM 636 C C . LYS A 1 78 ? -28.066 -2.227 -6.684 1.00 64.75 78 LYS A C 1
ATOM 638 O O . LYS A 1 78 ? -29.118 -2.843 -6.793 1.00 64.75 78 LYS A O 1
ATOM 643 N N . VAL A 1 79 ? -27.203 -2.078 -7.691 1.00 68.44 79 VAL A N 1
ATOM 644 C CA . VAL A 1 79 ? -27.463 -2.570 -9.052 1.00 68.44 79 VAL A CA 1
ATOM 645 C C . VAL A 1 79 ? -27.237 -4.082 -9.174 1.00 68.44 79 VAL A C 1
ATOM 647 O O . VAL A 1 79 ? -28.021 -4.773 -9.815 1.00 68.44 79 VAL A O 1
ATOM 650 N N . SER A 1 80 ? -26.175 -4.616 -8.566 1.00 68.12 80 SER A N 1
ATOM 651 C CA . SER A 1 80 ? -25.756 -6.016 -8.758 1.00 68.12 80 SER A CA 1
ATOM 652 C C . SER A 1 80 ? -26.334 -7.011 -7.753 1.00 68.12 80 SER A C 1
ATOM 654 O O . SER A 1 80 ? -26.149 -8.210 -7.940 1.00 68.12 80 SER A O 1
ATOM 656 N N . GLY A 1 81 ? -26.955 -6.572 -6.653 1.00 71.19 81 GLY A N 1
ATOM 657 C CA . GLY A 1 81 ? -27.479 -7.478 -5.623 1.00 71.19 81 GLY A CA 1
ATOM 658 C C . GLY A 1 81 ? -26.414 -8.385 -4.983 1.00 71.19 81 GLY A C 1
ATOM 659 O O . GLY A 1 81 ? -26.723 -9.499 -4.574 1.00 71.19 81 GLY A O 1
ATOM 660 N N . ARG A 1 82 ? -25.152 -7.927 -4.920 1.00 73.00 82 ARG A N 1
ATOM 661 C CA . ARG A 1 82 ? -23.954 -8.689 -4.489 1.00 73.00 82 ARG A CA 1
ATOM 662 C C . ARG A 1 82 ? -23.525 -9.844 -5.410 1.00 73.00 82 ARG A C 1
ATOM 664 O O . ARG A 1 82 ? -22.654 -10.618 -5.029 1.00 73.00 82 ARG A O 1
ATOM 671 N N . VAL A 1 83 ? -24.063 -9.940 -6.627 1.00 79.56 83 VAL A N 1
ATOM 672 C CA . VAL A 1 83 ? -23.662 -10.968 -7.610 1.00 79.56 83 VAL A CA 1
ATOM 673 C C . VAL A 1 83 ? -22.231 -10.743 -8.124 1.00 79.56 83 VAL A C 1
ATOM 675 O O . VAL A 1 83 ? -21.548 -11.695 -8.496 1.00 79.56 83 VAL A O 1
ATOM 678 N N . VAL A 1 84 ? -21.758 -9.492 -8.123 1.00 82.81 84 VAL A N 1
ATOM 679 C CA . VAL A 1 84 ? -20.394 -9.128 -8.533 1.00 82.81 84 VAL A CA 1
ATOM 680 C C . VAL A 1 84 ? -19.485 -9.031 -7.297 1.00 82.81 84 VAL A C 1
ATOM 682 O O . VAL A 1 84 ? -19.790 -8.227 -6.406 1.00 82.81 84 VAL A O 1
ATOM 685 N N . PRO A 1 85 ? -18.379 -9.804 -7.229 1.00 88.44 85 PRO A N 1
ATOM 686 C CA . PRO A 1 85 ? -17.400 -9.689 -6.154 1.00 88.44 85 PRO A CA 1
ATOM 687 C C . PRO A 1 85 ? -16.687 -8.333 -6.163 1.00 88.44 85 PRO A C 1
ATOM 689 O O . PRO A 1 85 ? -16.257 -7.861 -7.215 1.00 88.44 85 PRO A O 1
ATOM 692 N N . VAL A 1 86 ? -16.509 -7.737 -4.986 1.00 88.06 86 VAL A N 1
ATOM 693 C CA . VAL A 1 86 ? -15.723 -6.512 -4.785 1.00 88.06 86 VAL A CA 1
ATOM 694 C C . VAL A 1 86 ? -14.496 -6.859 -3.956 1.00 88.06 86 VAL A C 1
ATOM 696 O O . VAL A 1 86 ? -14.629 -7.235 -2.796 1.00 88.06 86 VAL A O 1
ATOM 699 N N . LEU A 1 87 ? -13.305 -6.741 -4.541 1.00 91.75 87 LEU A N 1
ATOM 700 C CA . LEU A 1 87 ? -12.044 -6.998 -3.847 1.00 91.75 87 LEU A CA 1
ATOM 701 C C . LEU A 1 87 ? -11.359 -5.680 -3.498 1.00 91.75 87 LEU A C 1
ATOM 703 O O . LEU A 1 87 ? -11.280 -4.780 -4.335 1.00 91.75 87 LEU A O 1
ATOM 707 N N . ALA A 1 88 ? -10.827 -5.592 -2.282 1.00 91.19 88 ALA A N 1
ATOM 708 C CA . ALA A 1 88 ? -9.973 -4.482 -1.906 1.00 91.19 88 ALA A CA 1
ATOM 709 C C . ALA A 1 88 ? -8.633 -4.557 -2.645 1.00 91.19 88 ALA A C 1
ATOM 711 O O . ALA A 1 88 ? -8.118 -5.646 -2.891 1.00 91.19 88 ALA A O 1
ATOM 712 N N . TRP A 1 89 ? -8.059 -3.404 -2.980 1.00 90.69 89 TRP A N 1
ATOM 713 C CA . TRP A 1 89 ? -6.751 -3.301 -3.622 1.00 90.69 89 TRP A CA 1
ATOM 714 C C . TRP A 1 89 ? -5.789 -2.548 -2.706 1.00 90.69 89 TRP A C 1
ATOM 716 O O . TRP A 1 89 ? -5.971 -1.354 -2.476 1.00 90.69 89 TRP A O 1
ATOM 726 N N . ASN A 1 90 ? -4.777 -3.243 -2.180 1.00 90.94 90 ASN A N 1
ATOM 727 C CA . ASN A 1 90 ? -3.757 -2.645 -1.320 1.00 90.94 90 ASN A CA 1
ATOM 728 C C . ASN A 1 90 ? -2.387 -2.630 -2.009 1.00 90.94 90 ASN A C 1
ATOM 730 O O . ASN A 1 90 ? -1.808 -3.685 -2.265 1.00 90.94 90 ASN A O 1
ATOM 734 N N . THR A 1 91 ? -1.847 -1.436 -2.256 1.00 89.19 91 THR A N 1
ATOM 735 C CA . THR A 1 91 ? -0.501 -1.247 -2.830 1.00 89.19 91 THR A CA 1
ATOM 736 C C . THR A 1 91 ? 0.569 -0.891 -1.812 1.00 89.19 91 THR A C 1
ATOM 738 O O . THR A 1 91 ? 1.729 -0.745 -2.188 1.00 89.19 91 THR A O 1
ATOM 741 N N . THR A 1 92 ? 0.190 -0.670 -0.557 1.00 87.69 92 THR A N 1
ATOM 742 C CA . THR A 1 92 ? 1.144 -0.327 0.499 1.00 87.69 92 THR A CA 1
ATOM 743 C C . THR A 1 92 ? 1.882 -1.577 0.973 1.00 87.69 92 THR A C 1
ATOM 745 O O . THR A 1 92 ? 1.425 -2.700 0.743 1.00 87.69 92 THR A O 1
ATOM 748 N N . ALA A 1 93 ? 3.025 -1.388 1.635 1.00 90.12 93 ALA A N 1
ATOM 749 C CA . ALA A 1 93 ? 3.706 -2.488 2.305 1.00 90.12 93 ALA A CA 1
ATOM 750 C C . ALA A 1 93 ? 2.764 -3.149 3.325 1.00 90.12 93 ALA A C 1
ATOM 752 O O . ALA A 1 93 ? 2.018 -2.464 4.030 1.00 90.12 93 ALA A O 1
ATOM 753 N N . LEU A 1 94 ? 2.799 -4.482 3.403 1.00 93.69 94 LEU A N 1
ATOM 754 C CA . LEU A 1 94 ? 1.874 -5.245 4.243 1.00 93.69 94 LEU A CA 1
ATOM 755 C C . LEU A 1 94 ? 1.980 -4.842 5.723 1.00 93.69 94 LEU A C 1
ATOM 757 O O . LEU A 1 94 ? 0.967 -4.614 6.371 1.00 93.69 94 LEU A O 1
ATOM 761 N N . ASN A 1 95 ? 3.192 -4.698 6.257 1.00 92.25 95 ASN A N 1
ATOM 762 C CA . ASN A 1 95 ? 3.405 -4.258 7.641 1.00 92.25 95 ASN A CA 1
ATOM 763 C C . ASN A 1 95 ? 2.790 -2.872 7.921 1.00 92.25 95 ASN A C 1
ATOM 765 O O . ASN A 1 95 ? 2.079 -2.710 8.906 1.00 92.25 95 ASN A O 1
ATOM 769 N N . SER A 1 96 ? 2.979 -1.907 7.022 1.00 89.56 96 SER A N 1
ATOM 770 C CA . SER A 1 96 ? 2.435 -0.556 7.144 1.00 89.56 96 SER A CA 1
ATOM 771 C C . SER A 1 96 ? 0.908 -0.563 7.105 1.00 89.56 96 SER A C 1
ATOM 773 O O . SER A 1 96 ? 0.272 0.021 7.978 1.00 89.56 96 SER A O 1
ATOM 775 N N . SER A 1 97 ? 0.282 -1.283 6.168 1.00 90.75 97 SER A N 1
ATOM 776 C CA . SER A 1 97 ? -1.184 -1.360 6.158 1.00 90.75 97 SER A CA 1
ATOM 777 C C . SER A 1 97 ? -1.760 -2.213 7.291 1.00 90.75 97 SER A C 1
ATOM 779 O O . SER A 1 97 ? -2.885 -1.928 7.701 1.00 90.75 97 SER A O 1
ATOM 781 N N . LEU A 1 98 ? -1.033 -3.201 7.828 1.00 92.88 98 LEU A N 1
ATOM 782 C CA . LEU A 1 98 ? -1.420 -3.878 9.073 1.00 92.88 98 LEU A CA 1
ATOM 783 C C . LEU A 1 98 ? -1.393 -2.914 10.250 1.00 92.88 98 LEU A C 1
ATOM 785 O O . LEU A 1 98 ? -2.344 -2.899 11.020 1.00 92.88 98 LEU A O 1
ATOM 789 N N . HIS A 1 99 ? -0.349 -2.097 10.363 1.00 91.75 99 HIS A N 1
ATOM 790 C CA . HIS A 1 99 ? -0.262 -1.098 11.416 1.00 91.75 99 HIS A CA 1
ATOM 791 C C . HIS A 1 99 ? -1.438 -0.117 11.350 1.00 91.75 99 HIS A C 1
ATOM 793 O O . HIS A 1 99 ? -2.181 0.022 12.313 1.00 91.75 99 HIS A O 1
ATOM 799 N N . PHE A 1 100 ? -1.680 0.503 10.196 1.00 87.50 100 PHE A N 1
ATOM 800 C CA . PHE A 1 100 ? -2.665 1.583 10.106 1.00 87.50 100 PHE A CA 1
ATOM 801 C C . PHE A 1 100 ? -4.127 1.123 10.066 1.00 87.50 100 PHE A C 1
ATOM 803 O O . PHE A 1 100 ? -5.005 1.826 10.560 1.00 87.50 100 PHE A O 1
ATOM 810 N N . PHE A 1 101 ? -4.406 -0.042 9.478 1.00 89.19 101 PHE A N 1
ATOM 811 C CA . PHE A 1 101 ? -5.783 -0.484 9.202 1.00 89.19 101 PHE A CA 1
ATOM 812 C C . PHE A 1 101 ? -6.078 -1.904 9.686 1.00 89.19 101 PHE A C 1
ATOM 814 O O . PHE A 1 101 ? -7.220 -2.365 9.630 1.00 89.19 101 PHE A O 1
ATOM 821 N N . GLY A 1 102 ? -5.048 -2.635 10.105 1.00 92.31 102 GLY A N 1
ATOM 822 C CA . GLY A 1 102 ? -5.191 -4.000 10.570 1.00 92.31 102 GLY A CA 1
ATOM 823 C C . GLY A 1 102 ? -5.812 -4.078 11.968 1.00 92.31 102 GLY A C 1
ATOM 824 O O . GLY A 1 102 ? -5.866 -3.090 12.705 1.00 92.31 102 GLY A O 1
ATOM 825 N N . PRO A 1 103 ? -6.275 -5.270 12.370 1.00 93.75 103 PRO A N 1
ATOM 826 C CA . PRO A 1 103 ? -6.760 -5.516 13.719 1.00 93.75 103 PRO A CA 1
ATOM 827 C C . PRO A 1 103 ? -5.659 -5.328 14.767 1.00 93.75 103 PRO A C 1
ATOM 829 O O . PRO A 1 103 ? -4.505 -5.697 14.544 1.00 93.75 103 PRO A O 1
ATOM 832 N N . GLU A 1 104 ? -6.052 -4.894 15.962 1.00 93.75 104 GLU A N 1
ATOM 833 C CA . GLU A 1 104 ? -5.158 -4.771 17.127 1.00 93.75 104 GLU A CA 1
ATOM 834 C C . GLU A 1 104 ? -4.457 -6.082 17.489 1.00 93.75 104 GLU A C 1
ATOM 836 O O . GLU A 1 104 ? -3.308 -6.076 17.915 1.00 93.75 104 GLU A O 1
ATOM 841 N N . SER A 1 105 ? -5.095 -7.230 17.234 1.00 94.19 105 SER A N 1
ATOM 842 C CA . SER A 1 105 ? -4.496 -8.552 17.462 1.00 94.19 105 SER A CA 1
ATOM 843 C C . SER A 1 105 ? -3.242 -8.826 16.621 1.00 94.19 105 SER A C 1
ATOM 845 O O . SER A 1 105 ? -2.573 -9.832 16.841 1.00 94.19 105 SER A O 1
ATOM 847 N N . PHE A 1 106 ? -2.960 -7.988 15.624 1.00 94.12 106 PHE A N 1
ATOM 848 C CA . PHE A 1 106 ? -1.754 -8.033 14.798 1.00 94.12 106 PHE A CA 1
ATOM 849 C C . PHE A 1 106 ? -0.878 -6.783 14.967 1.00 94.12 106 PHE A C 1
ATOM 851 O O . PHE A 1 106 ? -0.040 -6.543 14.105 1.00 94.12 106 PHE A O 1
ATOM 858 N N . GLY A 1 107 ? -1.094 -5.981 16.017 1.00 91.50 107 GLY A N 1
ATOM 859 C CA . GLY A 1 107 ? -0.384 -4.716 16.250 1.00 91.50 107 GLY A CA 1
ATOM 860 C C . GLY A 1 107 ? -0.905 -3.535 15.420 1.00 91.50 107 GLY A C 1
ATOM 861 O O . GLY A 1 107 ? -0.215 -2.527 15.275 1.00 91.50 107 GLY A O 1
ATOM 862 N N . GLY A 1 108 ? -2.104 -3.665 14.842 1.00 92.81 108 GLY A N 1
ATOM 863 C CA . GLY A 1 108 ? -2.760 -2.592 14.100 1.00 92.81 108 GLY A CA 1
ATOM 864 C C . GLY A 1 108 ? -3.567 -1.629 14.973 1.00 92.81 108 GLY A C 1
ATOM 865 O O . GLY A 1 108 ? -3.908 -1.930 16.113 1.00 92.81 108 GLY A O 1
ATOM 866 N N . LEU A 1 109 ? -3.941 -0.480 14.415 1.00 91.38 109 LEU A N 1
ATOM 867 C CA . LEU A 1 109 ? -4.755 0.533 15.092 1.00 91.38 109 LEU A CA 1
ATOM 868 C C . LEU A 1 109 ? -6.251 0.177 15.149 1.00 91.38 109 LEU A C 1
ATOM 870 O O . LEU A 1 109 ? -7.010 0.817 15.883 1.00 91.38 109 LEU A O 1
ATOM 874 N N . GLY A 1 110 ? -6.699 -0.840 14.410 1.00 91.06 110 GLY A N 1
ATOM 875 C CA . GLY A 1 110 ? -8.106 -1.223 14.321 1.00 91.06 110 GLY A CA 1
ATOM 876 C C . GLY A 1 110 ? -8.982 -0.140 13.680 1.00 91.06 110 GLY A C 1
ATOM 877 O O . GLY A 1 110 ? -8.543 0.637 12.835 1.00 91.06 110 GLY A O 1
ATOM 878 N N . ASN A 1 111 ? -10.256 -0.078 14.083 1.00 89.69 111 ASN A N 1
ATOM 879 C CA . ASN A 1 111 ? -11.196 0.912 13.552 1.00 89.69 111 ASN A CA 1
ATOM 880 C C . ASN A 1 111 ? -11.007 2.280 14.232 1.00 89.69 111 ASN A C 1
ATOM 882 O O . ASN A 1 111 ? -11.721 2.632 15.174 1.00 89.69 111 ASN A O 1
ATOM 886 N N . VAL A 1 112 ? -10.029 3.044 13.743 1.00 88.69 112 VAL A N 1
ATOM 887 C CA . VAL A 1 112 ? -9.663 4.368 14.271 1.00 88.69 112 VAL A CA 1
ATOM 888 C C . VAL A 1 112 ? -10.841 5.346 14.269 1.00 88.69 112 VAL A C 1
ATOM 890 O O . VAL A 1 112 ? -11.044 6.035 15.264 1.00 88.69 112 VAL A O 1
ATOM 893 N N . SER A 1 113 ? -11.668 5.372 13.218 1.00 84.81 113 SER A N 1
ATOM 894 C CA . SER A 1 113 ? -12.839 6.263 13.160 1.00 84.81 113 SER A CA 1
ATOM 895 C C . SER A 1 113 ? -13.827 5.977 14.290 1.00 84.81 113 SER A C 1
ATOM 897 O O . SER A 1 113 ? -14.275 6.899 14.967 1.00 84.81 113 SER A O 1
ATOM 899 N N . MET A 1 114 ? -14.116 4.698 14.551 1.00 88.25 114 MET A N 1
ATOM 900 C CA . MET A 1 114 ? -15.002 4.306 15.648 1.00 88.25 114 MET A CA 1
ATOM 901 C C . MET A 1 114 ? -14.424 4.696 17.014 1.00 88.25 114 MET A C 1
ATOM 903 O O . MET A 1 114 ? -15.148 5.222 17.858 1.00 88.25 114 MET A O 1
ATOM 907 N N . LYS A 1 115 ? -13.120 4.478 17.226 1.00 91.62 115 LYS A N 1
ATOM 908 C CA . LYS A 1 115 ? -12.428 4.894 18.457 1.00 91.62 115 LYS A CA 1
ATOM 909 C C . LYS A 1 115 ? -12.498 6.405 18.660 1.00 91.62 115 LYS A C 1
ATOM 911 O O . LYS A 1 115 ? -12.818 6.860 19.756 1.00 91.62 115 LYS A O 1
ATOM 916 N N . ALA A 1 116 ? -12.239 7.170 17.603 1.00 90.69 116 ALA A N 1
ATOM 917 C CA . ALA A 1 116 ? -12.240 8.622 17.657 1.00 90.69 116 ALA A CA 1
ATOM 918 C C . ALA A 1 116 ? -13.628 9.189 17.972 1.00 90.69 116 ALA A C 1
ATOM 920 O O . ALA A 1 116 ? -13.742 10.101 18.785 1.00 90.69 116 ALA A O 1
ATOM 921 N N . GLU A 1 117 ? -14.695 8.621 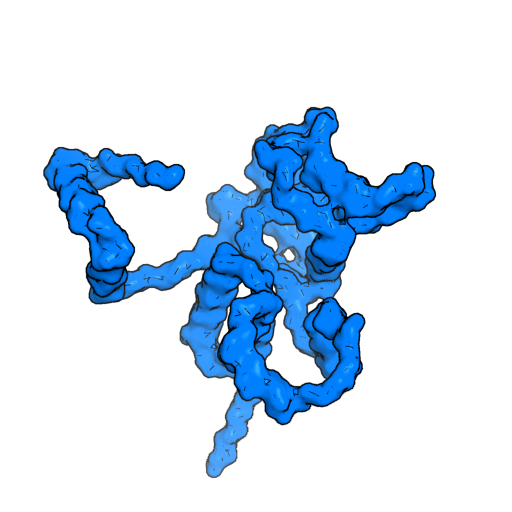17.400 1.00 91.25 117 GLU A N 1
ATOM 922 C CA . GLU A 1 117 ? -16.066 9.024 17.728 1.00 91.25 117 GLU A CA 1
ATOM 923 C C . GLU A 1 117 ? -16.445 8.747 19.187 1.00 91.25 117 GLU A C 1
ATOM 925 O O . GLU A 1 117 ? -17.148 9.553 19.802 1.00 91.25 117 GLU A O 1
ATOM 930 N N . ILE A 1 118 ? -16.022 7.605 19.738 1.00 93.62 118 ILE A N 1
ATOM 931 C CA . ILE A 1 118 ? -16.267 7.261 21.145 1.00 93.62 118 ILE A CA 1
ATOM 932 C C . ILE A 1 118 ? -15.553 8.273 22.042 1.00 93.62 118 ILE A C 1
ATOM 934 O O . ILE A 1 118 ? -16.200 8.909 22.874 1.00 93.62 118 ILE A O 1
ATOM 938 N N . LEU A 1 119 ? -14.257 8.495 21.813 1.00 94.00 119 LEU A N 1
ATOM 939 C CA . LEU A 1 119 ? -13.472 9.410 22.634 1.00 94.00 119 LEU A CA 1
ATOM 940 C C . LEU A 1 119 ? -13.972 10.857 22.512 1.00 94.00 119 LEU A C 1
ATOM 942 O O . LEU A 1 119 ? -14.086 11.550 23.517 1.00 94.00 119 LEU A O 1
ATOM 946 N N . ALA A 1 120 ? -14.370 11.302 21.317 1.00 94.38 120 ALA A N 1
ATOM 947 C CA . ALA A 1 120 ? -14.947 12.631 21.118 1.00 94.38 120 ALA A CA 1
ATOM 948 C C . ALA A 1 120 ? -16.223 12.848 21.944 1.00 94.38 120 ALA A C 1
ATOM 950 O O . ALA A 1 120 ? -16.423 13.933 22.491 1.00 94.38 120 ALA A O 1
ATOM 951 N N . LYS A 1 121 ? -17.079 11.822 22.073 1.00 95.50 121 LYS A N 1
ATOM 952 C CA . LYS A 1 121 ? -18.285 11.883 22.918 1.00 95.50 121 LYS A CA 1
ATOM 953 C C . LYS A 1 121 ? -17.944 11.975 24.404 1.00 95.50 121 LYS A C 1
ATOM 955 O O . LYS A 1 121 ? -18.670 12.633 25.143 1.00 95.50 121 LYS A O 1
ATOM 960 N N . GLU A 1 122 ? -16.865 11.331 24.834 1.00 96.06 122 GLU A N 1
ATOM 961 C CA . GLU A 1 122 ? -16.425 11.314 26.233 1.00 96.06 122 GLU A CA 1
ATOM 962 C C . GLU A 1 122 ? -15.694 12.601 26.636 1.00 96.06 122 GLU A C 1
ATOM 964 O O . GLU A 1 122 ? -15.904 13.115 27.733 1.00 96.06 122 GLU A O 1
ATOM 969 N N . THR A 1 123 ? -14.853 13.144 25.753 1.00 95.62 123 THR A N 1
ATOM 970 C CA . THR A 1 123 ? -13.969 14.276 26.068 1.00 95.62 123 THR A CA 1
ATOM 971 C C . THR A 1 123 ? -14.449 15.613 25.507 1.00 95.62 123 THR A C 1
ATOM 973 O O . THR A 1 123 ? -13.907 16.653 25.875 1.00 95.62 123 THR A O 1
ATOM 976 N N . GLY A 1 124 ? -15.408 15.610 24.576 1.00 94.44 124 GLY A N 1
ATOM 977 C CA . GLY A 1 124 ? -15.858 16.800 23.843 1.00 94.44 124 GLY A CA 1
ATOM 978 C C . GLY A 1 124 ? -14.830 17.361 22.850 1.00 94.44 124 GLY A C 1
ATOM 979 O O . GLY A 1 124 ? -14.987 18.487 22.381 1.00 94.44 124 GLY A O 1
ATOM 980 N N . ARG A 1 125 ? -13.762 16.610 22.551 1.00 94.25 125 ARG A N 1
ATOM 981 C CA . ARG A 1 125 ? -12.689 17.038 21.637 1.00 94.25 125 ARG A CA 1
ATOM 982 C C . ARG A 1 125 ? -13.097 16.816 20.171 1.00 94.25 125 ARG A C 1
ATOM 984 O O . ARG A 1 125 ? -13.887 15.907 19.908 1.00 94.25 125 ARG A O 1
ATOM 991 N N . PRO A 1 126 ? -12.564 17.594 19.209 1.00 90.94 126 PRO A N 1
ATOM 992 C CA . PRO A 1 126 ? -12.820 17.363 17.789 1.00 90.94 126 PRO A CA 1
ATOM 993 C C . PRO A 1 126 ? -12.344 15.975 17.342 1.00 90.94 126 PRO A C 1
ATOM 995 O O . PRO A 1 126 ? -11.236 15.556 17.673 1.00 90.94 126 PRO A O 1
ATOM 998 N N . VAL A 1 127 ? -13.172 15.267 16.565 1.00 88.50 127 VAL A N 1
ATOM 999 C CA . VAL A 1 127 ? -12.866 13.898 16.107 1.00 88.50 127 VAL A CA 1
ATOM 1000 C C . VAL A 1 127 ? -11.595 13.868 15.252 1.00 88.50 127 VAL A C 1
ATOM 1002 O O . VAL A 1 127 ? -10.766 12.985 15.438 1.00 88.50 127 VAL A O 1
ATOM 1005 N N . ASP A 1 128 ? -11.410 14.843 14.356 1.00 85.19 128 ASP A N 1
ATOM 1006 C CA . ASP A 1 128 ? -10.221 14.916 13.493 1.00 85.19 128 ASP A CA 1
ATOM 1007 C C . ASP A 1 128 ? -8.919 15.064 14.301 1.00 85.19 128 ASP A C 1
ATOM 1009 O O . ASP A 1 128 ? -7.907 14.465 13.940 1.00 85.19 128 ASP A O 1
ATOM 1013 N N . ASP A 1 129 ? -8.938 15.798 15.420 1.00 87.12 129 ASP A N 1
ATOM 1014 C CA . ASP A 1 129 ? -7.766 15.934 16.295 1.00 87.12 129 ASP A CA 1
ATOM 1015 C C . ASP A 1 129 ? -7.430 14.597 16.966 1.00 87.12 129 ASP A C 1
ATOM 1017 O O . ASP A 1 129 ? -6.270 14.197 17.018 1.00 87.12 129 ASP A O 1
ATOM 1021 N N . ILE A 1 130 ? -8.454 13.866 17.419 1.00 90.06 130 ILE A N 1
ATOM 1022 C CA . ILE A 1 130 ? -8.276 12.532 18.002 1.00 90.06 130 ILE A CA 1
ATOM 1023 C C . ILE A 1 130 ? -7.735 11.549 16.958 1.00 90.06 130 ILE A C 1
ATOM 1025 O O . ILE A 1 130 ? -6.852 10.756 17.268 1.00 90.06 130 ILE A O 1
ATOM 1029 N N . ILE A 1 131 ? -8.234 11.588 15.720 1.00 87.06 131 ILE A N 1
ATOM 1030 C CA . ILE A 1 131 ? -7.724 10.728 14.642 1.00 87.06 131 ILE A CA 1
ATOM 1031 C C . ILE A 1 131 ? -6.246 11.001 14.394 1.00 87.06 131 ILE A C 1
ATOM 1033 O O . ILE A 1 131 ? -5.464 10.057 14.328 1.00 87.06 131 ILE A O 1
ATOM 1037 N N . ARG A 1 132 ? -5.845 12.272 14.307 1.00 84.25 132 ARG A N 1
ATOM 1038 C CA . ARG A 1 132 ? -4.436 12.638 14.113 1.00 84.25 132 ARG A CA 1
ATOM 1039 C C . ARG A 1 132 ? -3.540 12.100 15.221 1.00 84.25 132 ARG A C 1
ATOM 1041 O O . ARG A 1 132 ? -2.463 11.602 14.912 1.00 84.25 132 ARG A O 1
ATOM 1048 N N . GLU A 1 133 ? -3.992 12.155 16.470 1.00 86.50 133 GLU A N 1
ATOM 1049 C CA . GLU A 1 133 ? -3.263 11.584 17.610 1.00 86.50 133 GLU A CA 1
ATOM 1050 C C . GLU A 1 133 ? -3.187 10.058 17.551 1.00 86.50 133 GLU A C 1
ATOM 1052 O O . GLU A 1 133 ? -2.135 9.488 17.810 1.00 86.50 133 GLU A O 1
ATOM 1057 N N . LEU A 1 134 ? -4.273 9.383 17.165 1.00 87.31 134 LEU A N 1
ATOM 1058 C CA . LEU A 1 134 ? -4.283 7.924 17.026 1.00 87.31 134 LEU A CA 1
ATOM 1059 C C . LEU A 1 134 ? -3.364 7.433 15.899 1.00 87.31 134 LEU A C 1
ATOM 1061 O O . LEU A 1 134 ? -2.814 6.341 16.005 1.00 87.31 134 LEU A O 1
ATOM 1065 N N . PHE A 1 135 ? -3.200 8.217 14.829 1.00 83.19 135 PHE A N 1
ATOM 1066 C CA . PHE A 1 135 ? -2.273 7.910 13.736 1.00 83.19 135 PHE A CA 1
ATOM 1067 C C . PHE A 1 135 ? -0.828 8.303 14.031 1.00 83.19 135 PHE A C 1
ATOM 1069 O O . PHE A 1 135 ? 0.068 7.704 13.445 1.00 83.19 135 PHE A O 1
ATOM 1076 N N . ASN A 1 136 ? -0.601 9.280 14.910 1.00 80.38 136 ASN A N 1
ATOM 1077 C CA . ASN A 1 136 ? 0.727 9.766 15.287 1.00 80.38 136 ASN A CA 1
ATOM 1078 C C . ASN A 1 136 ? 0.903 9.711 16.813 1.00 80.38 136 ASN A C 1
ATOM 1080 O O . ASN A 1 136 ? 1.052 10.756 17.453 1.00 80.38 136 ASN A O 1
ATOM 1084 N N . PRO A 1 137 ? 0.840 8.512 17.416 1.00 77.88 137 PRO A N 1
ATOM 1085 C CA . PRO A 1 137 ? 1.083 8.368 18.840 1.00 77.88 137 PRO A CA 1
ATOM 1086 C C . PRO A 1 137 ? 2.540 8.730 19.164 1.00 77.88 137 PRO A C 1
ATOM 1088 O O . PRO A 1 137 ? 3.475 8.328 18.474 1.00 77.88 137 PRO A O 1
ATOM 1091 N N . GLU A 1 138 ? 2.721 9.505 20.231 1.00 77.62 138 GLU A N 1
ATOM 1092 C CA . GLU A 1 138 ? 4.031 9.868 20.791 1.00 77.62 138 GLU A CA 1
ATOM 1093 C C . GLU A 1 138 ? 4.204 9.256 22.192 1.00 77.62 138 GLU A C 1
ATOM 1095 O O . GLU A 1 138 ? 4.857 9.825 23.069 1.00 77.62 138 GLU A O 1
ATOM 1100 N N . ALA A 1 139 ? 3.564 8.109 22.438 1.00 84.44 139 ALA A N 1
ATOM 1101 C CA . ALA A 1 139 ? 3.549 7.470 23.748 1.00 84.44 139 ALA A CA 1
ATOM 1102 C C . ALA A 1 139 ? 4.851 6.702 24.032 1.00 84.44 139 ALA A C 1
ATOM 1104 O O . ALA A 1 139 ? 5.150 6.414 25.194 1.00 84.44 139 ALA A O 1
ATOM 1105 N N . GLY A 1 140 ? 5.645 6.398 22.996 1.00 87.56 140 GLY A N 1
ATOM 1106 C CA . GLY A 1 140 ? 6.849 5.580 23.120 1.00 87.56 140 GLY A CA 1
ATOM 1107 C C . GLY A 1 140 ? 6.506 4.120 23.406 1.00 87.56 140 GLY A C 1
ATOM 1108 O O . GLY A 1 140 ? 7.274 3.416 24.068 1.00 87.56 140 GLY A O 1
ATOM 1109 N N . GLU A 1 141 ? 5.333 3.674 22.957 1.00 90.88 141 GLU A N 1
ATOM 1110 C CA . GLU A 1 141 ? 4.881 2.299 23.125 1.00 90.88 141 GLU A CA 1
ATOM 1111 C C . GLU A 1 141 ? 5.538 1.381 22.096 1.00 90.88 141 GLU A C 1
ATOM 1113 O O . GLU A 1 141 ? 5.753 1.755 20.945 1.00 90.88 141 GLU A O 1
ATOM 1118 N N . VAL A 1 142 ? 5.866 0.159 22.516 1.00 93.88 142 VAL A N 1
ATOM 1119 C CA . VAL A 1 142 ? 6.436 -0.856 21.627 1.00 93.88 142 VAL A CA 1
ATOM 1120 C C . VAL A 1 142 ? 5.306 -1.582 20.908 1.00 93.88 142 VAL A C 1
ATOM 1122 O O . VAL A 1 142 ? 4.443 -2.189 21.541 1.00 93.88 142 VAL A O 1
ATOM 1125 N N . ILE A 1 143 ? 5.350 -1.557 19.581 1.00 93.00 143 ILE A N 1
ATOM 1126 C CA . ILE A 1 143 ? 4.407 -2.218 18.686 1.00 93.00 143 ILE A CA 1
ATOM 1127 C C . ILE A 1 143 ? 5.061 -3.468 18.102 1.00 93.00 143 ILE A C 1
ATOM 1129 O O . ILE A 1 143 ? 6.163 -3.431 17.549 1.00 93.00 143 ILE A O 1
ATOM 1133 N N . GLU A 1 144 ? 4.341 -4.584 18.185 1.00 95.25 144 GLU A N 1
ATOM 1134 C CA . GLU A 1 144 ? 4.732 -5.849 17.570 1.00 95.25 144 GLU A CA 1
ATOM 1135 C C . GLU A 1 144 ? 3.875 -6.119 16.331 1.00 95.25 144 GLU A C 1
ATOM 1137 O O . GLU A 1 144 ? 2.678 -6.392 16.430 1.00 95.25 144 GLU A O 1
ATOM 1142 N N . LEU A 1 145 ? 4.500 -6.074 15.152 1.00 95.38 145 LEU A N 1
ATOM 1143 C CA . LEU A 1 145 ? 3.864 -6.450 13.890 1.00 95.38 145 LEU A CA 1
ATOM 1144 C C . LEU A 1 145 ? 4.410 -7.789 13.377 1.00 95.38 145 LEU A C 1
ATOM 1146 O O . LEU A 1 145 ? 5.609 -8.055 13.490 1.00 95.38 145 LEU A O 1
ATOM 1150 N N . PRO A 1 146 ? 3.578 -8.620 12.723 1.00 96.06 146 PRO A N 1
ATOM 1151 C CA . PRO A 1 146 ? 4.031 -9.857 12.097 1.00 96.06 146 PRO A CA 1
ATOM 1152 C C . PRO A 1 146 ? 5.174 -9.628 11.096 1.00 96.06 146 PRO A C 1
ATOM 1154 O O . PRO A 1 146 ? 4.985 -8.978 10.069 1.00 96.06 146 PRO A O 1
ATOM 1157 N N . GLY A 1 147 ? 6.341 -10.214 11.374 1.00 93.38 147 GLY A N 1
ATOM 1158 C CA . GLY A 1 147 ? 7.520 -10.157 10.498 1.00 93.38 147 GLY A CA 1
ATOM 1159 C C . GLY A 1 147 ? 8.404 -8.922 10.683 1.00 93.38 147 GLY A C 1
ATOM 1160 O O . GLY A 1 147 ? 9.407 -8.799 9.989 1.00 93.38 147 GLY A O 1
ATOM 1161 N N . MET A 1 148 ? 8.069 -8.030 11.618 1.00 94.81 148 MET A N 1
ATOM 1162 C CA . MET A 1 148 ? 8.905 -6.883 11.977 1.00 94.81 148 MET A CA 1
ATOM 1163 C C . MET A 1 148 ? 9.584 -7.119 13.331 1.00 94.81 148 MET A C 1
ATOM 1165 O O . MET A 1 148 ? 9.038 -7.841 14.171 1.00 94.81 148 MET A O 1
ATOM 1169 N N . PRO A 1 149 ? 10.757 -6.512 13.584 1.00 95.31 149 PRO A N 1
ATOM 1170 C CA . PRO A 1 149 ? 11.233 -6.366 14.954 1.00 95.31 149 PRO A CA 1
ATOM 1171 C C . PRO A 1 149 ? 10.229 -5.534 15.776 1.00 95.31 149 PRO A C 1
ATOM 1173 O O . PRO A 1 149 ? 9.433 -4.797 15.189 1.00 95.31 149 PRO A O 1
ATOM 1176 N N . PRO A 1 150 ? 10.262 -5.612 17.116 1.00 95.06 150 PRO A N 1
ATOM 1177 C CA . PRO A 1 150 ? 9.564 -4.643 17.951 1.00 95.06 150 PRO A CA 1
ATOM 1178 C C . PRO A 1 150 ? 10.043 -3.232 17.592 1.00 95.06 150 PRO A C 1
ATOM 1180 O O . PRO A 1 150 ? 11.252 -2.996 17.542 1.00 95.06 150 PRO A O 1
ATOM 1183 N N . MET A 1 151 ? 9.110 -2.325 17.324 1.00 93.94 151 MET A N 1
ATOM 1184 C CA . MET A 1 151 ? 9.404 -0.930 16.977 1.00 93.94 151 MET A CA 1
ATOM 1185 C C . MET A 1 151 ? 8.585 -0.012 17.866 1.00 93.94 151 MET A C 1
ATOM 1187 O O . MET A 1 151 ? 7.478 -0.374 18.264 1.00 93.94 151 MET A O 1
ATOM 1191 N N . TYR A 1 152 ? 9.101 1.172 18.166 1.00 92.06 152 TYR A N 1
ATOM 1192 C CA . TYR A 1 152 ? 8.301 2.170 18.859 1.00 92.06 152 TYR A CA 1
ATOM 1193 C C . TYR A 1 152 ? 7.243 2.782 17.935 1.00 92.06 152 TYR A C 1
ATOM 1195 O O . TYR A 1 152 ? 7.428 2.895 16.725 1.00 92.06 152 TYR A O 1
ATOM 1203 N N . ASP A 1 153 ? 6.129 3.192 18.521 1.00 88.06 153 ASP A N 1
ATOM 1204 C CA . ASP A 1 153 ? 4.992 3.828 17.861 1.00 88.06 153 ASP A CA 1
ATOM 1205 C C . ASP A 1 153 ? 5.380 5.037 16.982 1.00 88.06 153 ASP A C 1
ATOM 1207 O O . ASP A 1 153 ? 4.942 5.151 15.833 1.00 88.06 153 ASP A O 1
ATOM 1211 N N . TYR A 1 154 ? 6.310 5.864 17.456 1.00 86.25 154 TYR A N 1
ATOM 1212 C CA . TYR A 1 154 ? 6.847 7.003 16.713 1.00 86.25 154 TYR A CA 1
ATOM 1213 C C . TYR A 1 154 ? 7.700 6.612 15.486 1.00 86.25 154 TYR A C 1
ATOM 1215 O O . TYR A 1 154 ? 7.898 7.437 14.594 1.00 86.25 154 TYR A O 1
ATOM 1223 N N . GLU A 1 155 ? 8.207 5.373 15.385 1.00 87.12 155 GLU A N 1
ATOM 1224 C CA . GLU A 1 155 ? 9.023 4.928 14.237 1.00 87.12 155 GLU A CA 1
ATOM 1225 C C . GLU A 1 155 ? 8.196 4.762 12.953 1.00 87.12 155 GLU A C 1
ATOM 1227 O O . GLU A 1 155 ? 8.744 4.805 11.850 1.00 87.12 155 GLU A O 1
ATOM 1232 N N . PHE A 1 156 ? 6.874 4.612 13.075 1.00 83.00 156 PHE A N 1
ATOM 1233 C CA . PHE A 1 156 ? 5.965 4.472 11.934 1.00 83.00 156 PHE A CA 1
ATOM 1234 C C . PHE A 1 156 ? 5.615 5.801 11.264 1.00 83.00 156 PHE A C 1
ATOM 1236 O O . PHE A 1 156 ? 5.188 5.808 10.108 1.00 83.00 156 PHE A O 1
ATOM 1243 N N . ASN A 1 157 ? 5.833 6.919 11.960 1.00 77.62 157 ASN A N 1
ATOM 1244 C CA . ASN A 1 157 ? 5.558 8.264 11.466 1.00 77.62 157 ASN A CA 1
ATOM 1245 C C . ASN A 1 157 ? 6.766 9.181 11.710 1.00 77.62 157 ASN A C 1
ATOM 1247 O O . ASN A 1 157 ? 6.675 10.142 12.470 1.00 77.62 157 ASN A O 1
ATOM 1251 N N . PRO A 1 158 ? 7.907 8.946 11.031 1.00 73.31 158 PRO A N 1
ATOM 1252 C CA . PRO A 1 158 ? 9.119 9.747 11.228 1.00 73.31 158 PRO A CA 1
ATOM 1253 C C . PRO A 1 158 ? 8.961 11.215 10.787 1.00 73.31 158 PRO A C 1
ATOM 1255 O O . PRO A 1 158 ? 9.833 12.045 11.039 1.00 73.31 158 PRO A O 1
ATOM 1258 N N . HIS A 1 159 ? 7.863 11.544 10.101 1.00 66.94 159 HIS A N 1
ATOM 1259 C CA . HIS A 1 159 ? 7.514 12.892 9.678 1.00 66.94 159 HIS A CA 1
ATOM 1260 C C . HIS A 1 159 ? 6.275 13.357 10.455 1.00 66.94 159 HIS A C 1
ATOM 1262 O O . HIS A 1 159 ? 5.157 13.094 10.021 1.00 66.94 159 HIS A O 1
ATOM 1268 N N . HIS A 1 160 ? 6.469 14.088 11.559 1.00 59.41 160 HIS A N 1
ATOM 1269 C CA . HIS A 1 160 ? 5.398 14.590 12.444 1.00 59.41 160 HIS A CA 1
ATOM 1270 C C . HIS A 1 160 ? 4.348 15.504 11.760 1.00 59.41 160 HIS A C 1
ATOM 1272 O O . HIS A 1 160 ? 3.397 15.932 12.406 1.00 59.41 160 HIS A O 1
ATOM 1278 N N . GLU A 1 161 ? 4.493 15.840 10.471 1.00 53.94 161 GLU A N 1
ATOM 1279 C CA . GLU A 1 161 ? 3.752 16.945 9.845 1.00 53.94 161 GLU A CA 1
ATOM 1280 C C . GLU A 1 161 ? 2.783 16.573 8.704 1.00 53.94 161 GLU A C 1
ATOM 1282 O O . GLU A 1 161 ? 2.074 17.463 8.245 1.00 53.94 161 GLU A O 1
ATOM 1287 N N . ASN A 1 162 ? 2.687 15.321 8.222 1.00 46.97 162 ASN A N 1
ATOM 1288 C CA . ASN A 1 162 ? 2.071 15.090 6.894 1.00 46.97 162 ASN A CA 1
ATOM 1289 C C . ASN A 1 162 ? 1.017 13.979 6.722 1.00 46.97 162 ASN A C 1
ATOM 1291 O O . ASN A 1 162 ? 0.601 13.744 5.585 1.00 46.97 162 ASN A O 1
ATOM 1295 N N . SER A 1 163 ? 0.500 13.330 7.767 1.00 52.97 163 SER A N 1
ATOM 1296 C CA . SER A 1 163 ? -0.691 12.480 7.590 1.00 52.97 163 SER A CA 1
ATOM 1297 C C . SER A 1 163 ? -1.967 13.319 7.737 1.00 52.97 163 SER A C 1
ATOM 1299 O O . SER A 1 163 ? -2.523 13.484 8.820 1.00 52.97 163 SER A O 1
ATOM 1301 N N . ILE A 1 164 ? -2.461 13.880 6.625 1.00 52.38 164 ILE A N 1
ATOM 1302 C CA . ILE A 1 164 ? -3.824 14.443 6.564 1.00 52.38 164 ILE A CA 1
ATOM 1303 C C . ILE A 1 164 ? -4.812 13.271 6.467 1.00 52.38 164 ILE A C 1
ATOM 1305 O O . ILE A 1 164 ? -5.478 13.074 5.453 1.00 52.38 164 ILE A O 1
ATOM 1309 N N . GLU A 1 165 ? -4.874 12.453 7.514 1.00 61.62 165 GLU A N 1
ATOM 1310 C CA . GLU A 1 165 ? -5.986 11.531 7.698 1.00 61.62 165 GLU A CA 1
ATOM 1311 C C . GLU A 1 165 ? -7.139 12.311 8.334 1.00 61.62 165 GLU A C 1
ATOM 1313 O O . GLU A 1 165 ? -6.985 13.011 9.335 1.00 61.62 165 GLU A O 1
ATOM 1318 N N . THR A 1 166 ? -8.294 12.244 7.686 1.00 59.47 166 THR A N 1
ATOM 1319 C CA . THR A 1 166 ? -9.554 12.832 8.151 1.00 59.47 166 THR A CA 1
ATOM 1320 C C . THR A 1 166 ? -10.486 11.704 8.562 1.00 59.47 166 THR A C 1
ATOM 1322 O O . THR A 1 166 ? -10.332 10.575 8.084 1.00 59.47 166 THR A O 1
ATOM 1325 N N . VAL A 1 167 ? -11.521 12.001 9.356 1.00 60.03 167 VAL A N 1
ATOM 1326 C CA . VAL A 1 167 ? -12.576 11.013 9.666 1.00 60.03 167 VAL A CA 1
ATOM 1327 C C . VAL A 1 167 ? -13.057 10.287 8.410 1.00 60.03 167 VAL A C 1
ATOM 1329 O O . VAL A 1 167 ? -13.114 9.057 8.394 1.00 60.03 167 VAL A O 1
ATOM 1332 N N . GLY A 1 168 ? -13.326 11.037 7.337 1.00 61.91 168 GLY A N 1
ATOM 1333 C CA . GLY A 1 168 ? -13.866 10.488 6.096 1.00 61.91 168 GLY A CA 1
ATOM 1334 C C . GLY A 1 168 ? -12.912 9.545 5.357 1.00 61.91 168 GLY A C 1
ATOM 1335 O O . GLY A 1 168 ? -13.365 8.540 4.804 1.00 61.91 168 GLY A O 1
ATOM 1336 N N . THR A 1 169 ? -11.603 9.821 5.343 1.00 68.00 169 THR A N 1
ATOM 1337 C CA . THR A 1 169 ? -10.613 8.949 4.680 1.00 68.00 169 THR A CA 1
ATOM 1338 C C . THR A 1 169 ? -10.393 7.669 5.476 1.00 68.00 169 THR A C 1
ATOM 1340 O O . THR A 1 169 ? -10.502 6.573 4.922 1.00 68.00 169 THR A O 1
ATOM 1343 N N . THR A 1 170 ? -10.197 7.789 6.788 1.00 68.75 170 THR A N 1
ATOM 1344 C CA . THR A 1 170 ? -9.976 6.650 7.685 1.00 68.75 170 THR A CA 1
ATOM 1345 C C . THR A 1 170 ? -11.188 5.715 7.750 1.00 68.75 170 THR A C 1
ATOM 1347 O O . THR A 1 170 ? -11.039 4.489 7.689 1.00 68.75 170 THR A O 1
ATOM 1350 N N . GLU A 1 171 ? -12.401 6.274 7.818 1.00 70.12 171 GLU A N 1
ATOM 1351 C CA . GLU A 1 171 ? -13.645 5.496 7.843 1.00 70.12 171 GLU A CA 1
ATOM 1352 C C . GLU A 1 171 ? -13.804 4.733 6.528 1.00 70.12 171 GLU A C 1
ATOM 1354 O O . GLU A 1 171 ? -14.141 3.547 6.527 1.00 70.12 171 GLU A O 1
ATOM 1359 N N . SER A 1 172 ? -13.501 5.397 5.408 1.00 71.38 172 SER A N 1
ATOM 1360 C CA . SER A 1 172 ? -13.574 4.795 4.080 1.00 71.38 172 SER A CA 1
ATOM 1361 C C . SER A 1 172 ? -12.639 3.595 3.949 1.00 71.38 172 SER A C 1
ATOM 1363 O O . SER A 1 172 ? -13.082 2.562 3.450 1.00 71.38 172 SER A O 1
ATOM 1365 N N . TYR A 1 173 ? -11.392 3.676 4.426 1.00 77.31 173 TYR A N 1
ATOM 1366 C CA . TYR A 1 173 ? -10.448 2.554 4.355 1.00 77.31 173 TYR A CA 1
ATOM 1367 C C . TYR A 1 173 ? -10.872 1.364 5.218 1.00 77.31 173 TYR A C 1
ATOM 1369 O O . TYR A 1 173 ? -11.003 0.253 4.697 1.00 77.31 173 TYR A O 1
ATOM 1377 N N . ASN A 1 174 ? -11.148 1.590 6.508 1.00 80.50 174 ASN A N 1
ATOM 1378 C CA . ASN A 1 174 ? -11.545 0.520 7.431 1.00 80.50 174 ASN A CA 1
ATOM 1379 C C . ASN A 1 174 ? -12.815 -0.190 6.946 1.00 80.50 174 ASN A C 1
ATOM 1381 O O . ASN A 1 174 ? -12.842 -1.415 6.803 1.00 80.50 174 ASN A O 1
ATOM 1385 N N . ARG A 1 175 ? -13.840 0.587 6.576 1.00 78.69 175 ARG A N 1
ATOM 1386 C CA . ARG A 1 175 ? -15.099 0.060 6.039 1.00 78.69 175 ARG A CA 1
ATOM 1387 C C . ARG A 1 175 ? -14.908 -0.677 4.716 1.00 78.69 175 ARG A C 1
ATOM 1389 O O . ARG A 1 175 ? -15.605 -1.655 4.433 1.00 78.69 175 ARG A O 1
ATOM 1396 N N . PHE A 1 176 ? -14.003 -0.203 3.863 1.00 81.94 176 PHE A N 1
ATOM 1397 C CA . PHE A 1 176 ? -13.731 -0.853 2.589 1.00 81.94 176 PHE A CA 1
ATOM 1398 C C . PHE A 1 176 ? -13.059 -2.212 2.789 1.00 81.94 176 PHE A C 1
ATOM 1400 O O . PHE A 1 176 ? -13.498 -3.190 2.178 1.00 81.94 176 PHE A O 1
ATOM 1407 N N . PHE A 1 177 ? -12.068 -2.316 3.678 1.00 88.25 177 PHE A N 1
ATOM 1408 C CA . PHE A 1 177 ? -11.458 -3.602 4.013 1.00 88.25 177 PHE A CA 1
ATOM 1409 C C . PHE A 1 177 ? -12.431 -4.557 4.694 1.00 88.25 177 PHE A C 1
ATOM 1411 O O . PHE A 1 177 ? -12.397 -5.747 4.393 1.00 88.25 177 PHE A O 1
ATOM 1418 N N . GLU A 1 178 ? -13.310 -4.074 5.568 1.00 86.12 178 GLU A N 1
ATOM 1419 C CA . GLU A 1 178 ? -14.279 -4.914 6.277 1.00 86.12 178 GLU A CA 1
ATOM 1420 C C . GLU A 1 178 ? -15.337 -5.511 5.338 1.00 86.12 178 GLU A C 1
ATOM 1422 O O . GLU A 1 178 ? -15.587 -6.715 5.359 1.00 86.12 178 GLU A O 1
ATOM 1427 N N . GLU A 1 179 ? -15.922 -4.701 4.457 1.00 85.38 179 GLU A N 1
ATOM 1428 C CA . GLU A 1 179 ? -17.061 -5.131 3.634 1.00 85.38 179 GLU A CA 1
ATOM 1429 C C . GLU A 1 179 ? -16.688 -5.727 2.266 1.00 85.38 179 GLU A C 1
ATOM 1431 O O . GLU A 1 179 ? -17.571 -6.202 1.538 1.00 85.38 179 GLU A O 1
ATOM 1436 N N . SER A 1 180 ? -15.417 -5.654 1.861 1.00 89.56 180 SER A N 1
ATOM 1437 C CA . SER A 1 180 ? -14.965 -6.285 0.615 1.00 89.56 180 SER A CA 1
ATOM 1438 C C . SER A 1 180 ? -15.130 -7.805 0.685 1.00 89.56 180 SER A C 1
ATOM 1440 O O . SER A 1 180 ? -14.987 -8.409 1.744 1.00 89.56 180 SER A O 1
ATOM 1442 N N . ASP A 1 181 ? -15.376 -8.455 -0.448 1.00 93.88 181 ASP A N 1
ATOM 1443 C CA . ASP A 1 181 ? -15.484 -9.918 -0.546 1.00 93.88 181 ASP A CA 1
ATOM 1444 C C . ASP A 1 181 ? -14.111 -10.610 -0.477 1.00 93.88 181 ASP A C 1
ATOM 1446 O O . ASP A 1 181 ? -14.025 -11.831 -0.526 1.00 93.88 181 ASP A O 1
ATOM 1450 N N . GLY A 1 182 ? -13.033 -9.833 -0.376 1.00 95.31 182 GLY A N 1
ATOM 1451 C CA . GLY A 1 182 ? -11.651 -10.274 -0.270 1.00 95.31 182 GLY A CA 1
ATOM 1452 C C . GLY A 1 182 ? -10.692 -9.119 -0.533 1.00 95.31 182 GLY A C 1
ATOM 1453 O O . GLY A 1 182 ? -11.112 -7.969 -0.677 1.00 95.31 182 GLY A O 1
ATOM 1454 N N . ILE A 1 183 ? -9.405 -9.424 -0.625 1.00 95.25 183 ILE A N 1
ATOM 1455 C CA . ILE A 1 183 ? -8.356 -8.444 -0.913 1.00 95.25 183 ILE A CA 1
ATOM 1456 C C . ILE A 1 183 ? -7.371 -8.994 -1.936 1.00 95.25 183 ILE A C 1
ATOM 1458 O O . ILE A 1 183 ? -7.059 -10.185 -1.945 1.00 95.25 183 ILE A O 1
ATOM 1462 N N . ILE A 1 184 ? -6.857 -8.108 -2.777 1.00 95.25 184 ILE A N 1
ATOM 1463 C CA . ILE A 1 184 ? -5.611 -8.298 -3.497 1.00 95.25 184 ILE A CA 1
ATOM 1464 C C . ILE A 1 184 ? -4.610 -7.295 -2.919 1.00 95.25 184 ILE A C 1
ATOM 1466 O O . ILE A 1 184 ? -4.859 -6.089 -2.919 1.00 95.25 184 ILE A O 1
ATOM 1470 N N . ALA A 1 185 ? -3.505 -7.798 -2.383 1.00 94.38 185 ALA A N 1
ATOM 1471 C CA . ALA A 1 185 ? -2.483 -6.991 -1.731 1.00 94.38 185 ALA A CA 1
ATOM 1472 C C . ALA A 1 185 ? -1.119 -7.222 -2.378 1.00 94.38 185 ALA A C 1
ATOM 1474 O O . ALA A 1 185 ? -0.797 -8.342 -2.786 1.00 94.38 185 ALA A O 1
ATOM 1475 N N . LEU A 1 186 ? -0.313 -6.165 -2.446 1.00 92.62 186 LEU A N 1
ATOM 1476 C CA . LEU A 1 186 ? 1.064 -6.269 -2.900 1.00 92.62 186 LEU A CA 1
ATOM 1477 C C . LEU A 1 186 ? 1.951 -6.809 -1.785 1.00 92.62 186 LEU A C 1
ATOM 1479 O O . LEU A 1 186 ? 2.053 -6.224 -0.713 1.00 92.62 186 LEU A O 1
ATOM 1483 N N . GLY A 1 187 ? 2.598 -7.936 -2.049 1.00 92.38 187 GLY A N 1
ATOM 1484 C CA . GLY A 1 187 ? 3.499 -8.572 -1.100 1.00 92.38 187 GLY A CA 1
ATOM 1485 C C . GLY A 1 187 ? 4.126 -9.824 -1.685 1.00 92.38 187 GLY A C 1
ATOM 1486 O O . GLY A 1 187 ? 3.728 -10.303 -2.749 1.00 92.38 187 GLY A O 1
ATOM 1487 N N . ASN A 1 188 ? 5.121 -10.360 -0.991 1.00 91.62 188 ASN A N 1
ATOM 1488 C CA . ASN A 1 188 ? 5.816 -11.558 -1.428 1.00 91.62 188 ASN A CA 1
ATOM 1489 C C . ASN A 1 188 ? 6.253 -12.369 -0.207 1.00 91.62 188 ASN A C 1
ATOM 1491 O O . ASN A 1 188 ? 7.038 -11.900 0.610 1.00 91.62 188 ASN A O 1
ATOM 1495 N N . ALA A 1 189 ? 5.769 -13.607 -0.111 1.00 92.94 189 ALA A N 1
ATOM 1496 C CA . ALA A 1 189 ? 6.061 -14.489 1.015 1.00 92.94 189 ALA A CA 1
ATOM 1497 C C . ALA A 1 189 ? 7.537 -14.920 1.097 1.00 92.94 189 ALA A C 1
ATOM 1499 O O . ALA A 1 189 ? 7.950 -15.432 2.129 1.00 92.94 189 ALA A O 1
ATOM 1500 N N . ALA A 1 190 ? 8.327 -14.729 0.036 1.00 91.81 190 ALA A N 1
ATOM 1501 C CA . ALA A 1 190 ? 9.773 -14.931 0.083 1.00 91.81 190 ALA A CA 1
ATOM 1502 C C . ALA A 1 190 ? 10.503 -13.821 0.861 1.00 91.81 190 ALA A C 1
ATOM 1504 O O . ALA A 1 190 ? 11.600 -14.068 1.352 1.00 91.81 190 ALA A O 1
ATOM 1505 N N . PHE A 1 191 ? 9.910 -12.625 0.960 1.00 88.69 191 PHE A N 1
ATOM 1506 C CA . PHE A 1 191 ? 10.469 -11.489 1.699 1.00 88.69 191 PHE A CA 1
ATOM 1507 C C . PHE A 1 191 ? 9.759 -11.276 3.043 1.00 88.69 191 PHE A C 1
ATOM 1509 O O . PHE A 1 191 ? 10.436 -11.137 4.051 1.00 88.69 191 PHE A O 1
ATOM 1516 N N . ASP A 1 192 ? 8.421 -11.342 3.067 1.00 92.81 192 ASP A N 1
ATOM 1517 C CA . ASP A 1 192 ? 7.601 -11.032 4.250 1.00 92.81 192 ASP A CA 1
ATOM 1518 C C . ASP A 1 192 ? 6.598 -12.165 4.582 1.00 92.81 192 ASP A C 1
ATOM 1520 O O . ASP A 1 192 ? 5.374 -11.975 4.479 1.00 92.81 192 ASP A O 1
ATOM 1524 N N . PRO A 1 193 ? 7.059 -13.386 4.922 1.00 96.06 193 PRO A N 1
ATOM 1525 C CA . PRO A 1 193 ? 6.174 -14.539 5.095 1.00 96.06 193 PRO A CA 1
ATOM 1526 C C . PRO A 1 193 ? 5.149 -14.356 6.224 1.00 96.06 193 PRO A C 1
ATOM 1528 O O . PRO A 1 193 ? 3.981 -14.728 6.058 1.00 96.06 193 PRO A O 1
ATOM 1531 N N . GLU A 1 194 ? 5.541 -13.757 7.346 1.00 97.31 194 GLU A N 1
ATOM 1532 C CA . GLU A 1 194 ? 4.688 -13.541 8.516 1.00 97.31 194 GLU A CA 1
ATOM 1533 C C . GLU A 1 194 ? 3.604 -12.499 8.238 1.00 97.31 194 GLU A C 1
ATOM 1535 O O . GLU A 1 194 ? 2.430 -12.752 8.524 1.00 97.31 194 GLU A O 1
ATOM 1540 N N . ALA A 1 195 ? 3.957 -11.370 7.614 1.00 95.94 195 ALA 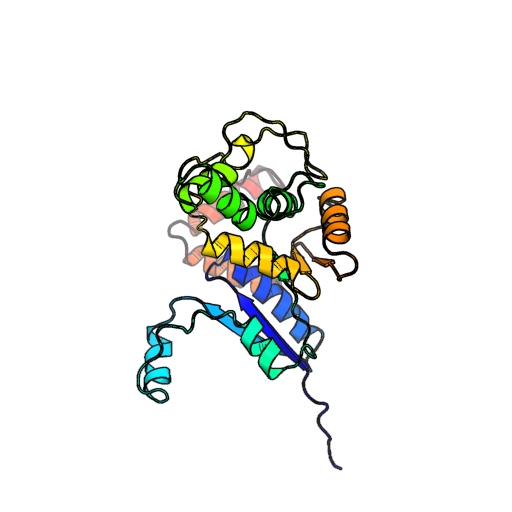A N 1
ATOM 1541 C CA . ALA A 1 195 ? 2.985 -10.360 7.199 1.00 95.94 195 ALA A CA 1
ATOM 1542 C C . ALA A 1 195 ? 1.994 -10.949 6.183 1.00 95.94 195 ALA A C 1
ATOM 1544 O O . ALA A 1 195 ? 0.779 -10.766 6.300 1.00 95.94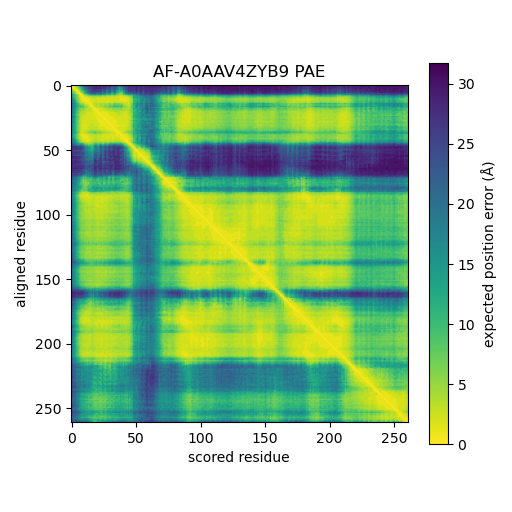 195 ALA A O 1
ATOM 1545 N N . CYS A 1 196 ? 2.482 -11.756 5.233 1.00 96.69 196 CYS A N 1
ATOM 1546 C CA . CYS A 1 196 ? 1.617 -12.460 4.291 1.00 96.69 196 CYS A CA 1
ATOM 1547 C C . CYS A 1 196 ? 0.643 -13.420 4.996 1.00 96.69 196 CYS A C 1
ATOM 1549 O O . CYS A 1 196 ? -0.527 -13.528 4.619 1.00 96.69 196 CYS A O 1
ATOM 1551 N N . ALA A 1 197 ? 1.108 -14.150 6.010 1.00 97.19 197 ALA A N 1
ATOM 1552 C CA . ALA A 1 197 ? 0.260 -15.036 6.800 1.00 97.19 197 ALA A CA 1
ATOM 1553 C C . ALA A 1 197 ? -0.779 -14.250 7.617 1.00 97.19 197 ALA A C 1
ATOM 1555 O O . ALA A 1 197 ? -1.942 -14.659 7.672 1.00 97.19 197 ALA A O 1
ATOM 1556 N N . ALA A 1 198 ? -0.390 -13.113 8.196 1.00 96.94 198 ALA A N 1
ATOM 1557 C CA . ALA A 1 198 ? -1.278 -12.238 8.950 1.00 96.94 198 ALA A CA 1
ATOM 1558 C C . ALA A 1 198 ? -2.415 -11.682 8.082 1.00 96.94 198 ALA A C 1
ATOM 1560 O O . ALA A 1 198 ? -3.572 -11.801 8.474 1.00 96.94 198 ALA A O 1
ATOM 1561 N N . TYR A 1 199 ? -2.135 -11.206 6.862 1.00 95.44 199 TYR A N 1
ATOM 1562 C CA . TYR A 1 199 ? -3.187 -10.766 5.928 1.00 95.44 199 TYR A CA 1
ATOM 1563 C C . TYR A 1 199 ? -4.196 -11.864 5.611 1.00 95.44 199 TYR A C 1
ATOM 1565 O O . TYR A 1 199 ? -5.404 -11.624 5.612 1.00 95.44 199 TYR A O 1
ATOM 1573 N N . ARG A 1 200 ? -3.718 -13.089 5.359 1.00 96.75 200 ARG A N 1
ATOM 1574 C CA . ARG A 1 200 ? -4.613 -14.224 5.092 1.00 96.75 200 ARG A CA 1
ATOM 1575 C C . ARG A 1 200 ? -5.501 -14.534 6.293 1.00 96.75 200 ARG A C 1
ATOM 1577 O O . ARG A 1 200 ? -6.673 -14.835 6.101 1.00 96.75 200 ARG A O 1
ATOM 1584 N N . ARG A 1 201 ? -4.968 -14.441 7.516 1.00 97.19 201 ARG A N 1
ATOM 1585 C CA . ARG A 1 201 ? -5.745 -14.633 8.751 1.00 97.19 201 ARG A CA 1
ATOM 1586 C C . ARG A 1 201 ? -6.740 -13.502 8.986 1.00 97.19 201 ARG A C 1
ATOM 1588 O O . ARG A 1 201 ? -7.873 -13.786 9.346 1.00 97.19 201 ARG A O 1
ATOM 1595 N N . TRP A 1 202 ? -6.339 -12.255 8.753 1.00 95.25 202 TRP A N 1
ATOM 1596 C CA . TRP A 1 202 ? -7.202 -11.088 8.914 1.00 95.25 202 TRP A CA 1
ATOM 1597 C C . TRP A 1 202 ? -8.418 -11.141 7.981 1.00 95.25 202 TRP A C 1
ATOM 1599 O O . TRP A 1 202 ? -9.541 -10.890 8.413 1.00 95.25 202 TRP A O 1
ATOM 1609 N N . PHE A 1 203 ? -8.227 -11.509 6.714 1.00 95.94 203 PHE A N 1
ATOM 1610 C CA . PHE A 1 203 ? -9.337 -11.558 5.762 1.00 95.94 203 PHE A CA 1
ATOM 1611 C C . PHE A 1 203 ? -10.167 -12.841 5.842 1.00 95.94 203 PHE A C 1
ATOM 1613 O O . PHE A 1 203 ? -11.316 -12.821 5.400 1.00 95.94 203 PHE A O 1
ATOM 1620 N N . ALA A 1 204 ? -9.646 -13.925 6.426 1.00 95.88 204 ALA A N 1
ATOM 1621 C CA . ALA A 1 204 ? -10.357 -15.196 6.521 1.00 95.88 204 ALA A CA 1
ATOM 1622 C C . ALA A 1 204 ? -11.773 -15.037 7.127 1.00 95.88 204 ALA A C 1
ATOM 1624 O O . ALA A 1 204 ? -11.954 -14.301 8.096 1.00 95.88 204 ALA A O 1
ATOM 1625 N N . PRO A 1 205 ? -12.792 -15.726 6.575 1.00 95.81 205 PRO A N 1
ATOM 1626 C CA . PRO A 1 205 ? -12.720 -16.727 5.502 1.00 95.81 205 PRO A CA 1
ATOM 1627 C C . PRO A 1 205 ? -12.667 -16.134 4.082 1.00 95.81 205 PRO A C 1
ATOM 1629 O O . PRO A 1 205 ? -12.649 -16.886 3.108 1.00 95.81 205 PRO A O 1
ATOM 1632 N N . ARG A 1 206 ? -12.660 -14.804 3.940 1.00 96.19 206 ARG A N 1
ATOM 1633 C CA . ARG A 1 206 ? -12.589 -14.135 2.638 1.00 96.19 206 ARG A CA 1
ATOM 1634 C C . ARG A 1 206 ? -11.204 -14.339 2.014 1.00 96.19 206 ARG A C 1
ATOM 1636 O O . ARG A 1 206 ? -10.201 -14.364 2.733 1.00 96.19 206 ARG A O 1
ATOM 1643 N N . PRO A 1 207 ? -11.117 -14.485 0.684 1.00 96.94 207 PRO A N 1
ATOM 1644 C CA . PRO A 1 207 ? -9.845 -14.660 0.004 1.00 96.94 207 PRO A CA 1
ATOM 1645 C C . PRO A 1 207 ? -8.933 -13.437 0.156 1.00 96.94 207 PRO A C 1
ATOM 1647 O O . PRO A 1 207 ? -9.353 -12.295 -0.030 1.00 96.94 207 PRO A O 1
ATOM 1650 N N . ALA A 1 208 ? -7.654 -13.707 0.413 1.00 96.75 208 ALA A N 1
ATOM 1651 C CA . ALA A 1 208 ? -6.570 -12.736 0.329 1.00 96.75 208 ALA A CA 1
ATOM 1652 C C . ALA A 1 208 ? -5.539 -13.207 -0.704 1.00 96.75 208 ALA A C 1
ATOM 1654 O O . ALA A 1 208 ? -4.802 -14.173 -0.479 1.00 96.75 208 ALA A O 1
ATOM 1655 N N . TYR A 1 209 ? -5.497 -12.523 -1.845 1.00 95.75 209 TYR A N 1
ATOM 1656 C CA . TYR A 1 209 ? -4.540 -12.758 -2.918 1.00 95.75 209 TYR A CA 1
ATOM 1657 C C . TYR A 1 209 ? -3.341 -11.839 -2.722 1.00 95.75 209 TYR A C 1
ATOM 1659 O O . TYR A 1 209 ? -3.418 -10.635 -2.947 1.00 95.75 209 TYR A O 1
ATOM 1667 N N . ILE A 1 210 ? -2.226 -12.407 -2.287 1.00 95.56 210 ILE A N 1
ATOM 1668 C CA . ILE A 1 210 ? -0.993 -11.650 -2.084 1.00 95.56 210 ILE A CA 1
ATOM 1669 C C . ILE A 1 210 ? -0.110 -11.884 -3.299 1.00 95.56 210 ILE A C 1
ATOM 1671 O O . ILE A 1 210 ? 0.269 -13.027 -3.563 1.00 95.56 210 ILE A O 1
ATOM 1675 N N . ILE A 1 211 ? 0.150 -10.820 -4.054 1.00 92.31 211 ILE A N 1
ATOM 1676 C CA . ILE A 1 211 ? 0.844 -10.883 -5.340 1.00 92.31 211 ILE A CA 1
ATOM 1677 C C . ILE A 1 211 ? 1.990 -9.878 -5.380 1.00 92.31 211 ILE A C 1
ATOM 1679 O O . ILE A 1 211 ? 1.861 -8.748 -4.920 1.00 92.31 211 ILE A O 1
ATOM 1683 N N . GLY A 1 212 ? 3.110 -10.265 -5.975 1.00 86.25 212 GLY A N 1
ATOM 1684 C CA . GLY A 1 212 ? 4.230 -9.359 -6.165 1.00 86.25 212 GLY A CA 1
ATOM 1685 C C . GLY A 1 212 ? 5.590 -10.059 -6.181 1.00 86.25 212 GLY A C 1
ATOM 1686 O O . GLY A 1 212 ? 5.680 -11.245 -5.864 1.00 86.25 212 GLY A O 1
ATOM 1687 N N . PRO A 1 213 ? 6.655 -9.321 -6.536 1.00 82.44 213 PRO A N 1
ATOM 1688 C CA . PRO A 1 213 ? 6.615 -7.941 -7.023 1.00 82.44 213 PRO A CA 1
ATOM 1689 C C . PRO A 1 213 ? 5.964 -7.850 -8.414 1.00 82.44 213 PRO A C 1
ATOM 1691 O O . PRO A 1 213 ? 6.187 -8.695 -9.278 1.00 82.44 213 PRO A O 1
ATOM 1694 N N . LEU A 1 214 ? 5.134 -6.825 -8.638 1.00 79.44 214 LEU A N 1
ATOM 1695 C CA . LEU A 1 214 ? 4.504 -6.574 -9.940 1.00 79.44 214 LEU A CA 1
ATOM 1696 C C . LEU A 1 214 ? 5.459 -5.800 -10.848 1.00 79.44 214 LEU A C 1
ATOM 1698 O O . LEU A 1 214 ? 5.247 -4.626 -11.154 1.00 79.44 214 LEU A O 1
ATOM 1702 N N . LEU A 1 215 ? 6.536 -6.469 -11.249 1.00 69.50 215 LEU A N 1
ATOM 1703 C CA . LEU A 1 215 ? 7.464 -5.936 -12.233 1.00 69.50 215 LEU A CA 1
ATOM 1704 C C . LEU A 1 215 ? 6.838 -6.019 -13.634 1.00 69.50 215 LEU A C 1
ATOM 1706 O O . LEU A 1 215 ? 6.076 -6.958 -13.908 1.00 69.50 215 LEU A O 1
ATOM 1710 N N . PRO A 1 216 ? 7.118 -5.042 -14.516 1.00 63.53 216 PRO A N 1
ATOM 1711 C CA . PRO A 1 216 ? 6.844 -5.222 -15.934 1.00 63.53 216 PRO A CA 1
ATOM 1712 C C . PRO A 1 216 ? 7.570 -6.475 -16.433 1.00 63.53 216 PRO A C 1
ATOM 1714 O O . PRO A 1 216 ? 8.558 -6.914 -15.839 1.00 63.53 216 PRO A O 1
ATOM 1717 N N . GLU A 1 217 ? 7.053 -7.069 -17.504 1.00 62.78 217 GLU A N 1
ATOM 1718 C CA . GLU A 1 217 ? 7.787 -8.128 -18.194 1.00 62.78 217 GLU A CA 1
ATOM 1719 C C . GLU A 1 217 ? 9.146 -7.598 -18.638 1.00 62.78 217 GLU A C 1
ATOM 1721 O O . GLU A 1 217 ? 9.285 -6.401 -18.906 1.00 62.78 217 GLU A O 1
ATOM 1726 N N . GLU A 1 218 ? 10.153 -8.476 -18.658 1.00 62.53 218 GLU A N 1
ATOM 1727 C CA . GLU A 1 218 ? 11.459 -8.071 -19.159 1.00 62.53 218 GLU A CA 1
ATOM 1728 C C . GLU A 1 218 ? 11.282 -7.562 -20.591 1.00 62.53 218 GLU A C 1
ATOM 1730 O O . GLU A 1 218 ? 10.803 -8.316 -21.445 1.00 62.53 218 GLU A O 1
ATOM 1735 N N . PRO A 1 219 ? 11.620 -6.289 -20.859 1.00 64.88 219 PRO A N 1
ATOM 1736 C CA . PRO A 1 219 ? 11.470 -5.756 -22.195 1.00 64.88 219 PRO A CA 1
ATOM 1737 C C . PRO A 1 219 ? 12.397 -6.522 -23.133 1.00 64.88 219 PRO A C 1
ATOM 1739 O O . PRO A 1 219 ? 13.477 -6.980 -22.730 1.00 64.88 219 PRO A O 1
ATOM 1742 N N . SER A 1 220 ? 12.006 -6.622 -24.403 1.00 70.62 220 SER A N 1
ATOM 1743 C CA . SER A 1 220 ? 12.916 -7.140 -25.418 1.00 70.62 220 SER A CA 1
ATOM 1744 C C . SER A 1 220 ? 14.200 -6.298 -25.452 1.00 70.62 220 SER A C 1
ATOM 1746 O O . SER A 1 220 ? 14.234 -5.151 -24.996 1.00 70.62 220 SER A O 1
ATOM 1748 N N . ILE A 1 221 ? 15.285 -6.853 -25.995 1.00 73.75 221 ILE A N 1
ATOM 1749 C CA . ILE A 1 221 ? 16.542 -6.103 -26.145 1.00 73.75 221 ILE A CA 1
ATOM 1750 C C . ILE A 1 221 ? 16.298 -4.791 -26.910 1.00 73.75 221 ILE A C 1
ATOM 1752 O O . ILE A 1 221 ? 16.827 -3.752 -26.517 1.00 73.75 221 ILE A O 1
ATOM 1756 N N . ASP A 1 222 ? 15.447 -4.822 -27.936 1.00 76.19 222 ASP A N 1
ATOM 1757 C CA . ASP A 1 222 ? 15.112 -3.651 -28.748 1.00 76.19 222 ASP A CA 1
ATOM 1758 C C . ASP A 1 222 ? 14.343 -2.590 -27.945 1.00 76.19 222 ASP A C 1
ATOM 1760 O O . ASP A 1 222 ? 14.654 -1.399 -28.040 1.00 76.19 222 ASP A O 1
ATOM 1764 N N . ASP A 1 223 ? 13.410 -3.008 -27.084 1.00 74.44 223 ASP A N 1
ATOM 1765 C CA . ASP A 1 223 ? 12.693 -2.098 -26.183 1.00 74.44 223 ASP A CA 1
ATOM 1766 C C . ASP A 1 223 ? 13.651 -1.440 -25.184 1.00 74.44 223 ASP A C 1
ATOM 1768 O O . ASP A 1 223 ? 13.597 -0.226 -24.981 1.00 74.44 223 ASP A O 1
ATOM 1772 N N . ARG A 1 224 ? 14.594 -2.209 -24.618 1.00 72.44 224 ARG A N 1
ATOM 1773 C CA . ARG A 1 224 ? 15.610 -1.688 -23.685 1.00 72.44 224 ARG A CA 1
ATOM 1774 C C . ARG A 1 224 ? 16.521 -0.661 -24.350 1.00 72.44 224 ARG A C 1
ATOM 1776 O O . ARG A 1 224 ? 16.853 0.352 -23.738 1.00 72.44 224 ARG A O 1
ATOM 1783 N N . LEU A 1 225 ? 16.929 -0.910 -25.595 1.00 74.81 225 LEU A N 1
ATOM 1784 C CA . LEU A 1 225 ? 17.752 0.022 -26.367 1.00 74.81 225 LEU A CA 1
ATOM 1785 C C . LEU A 1 225 ? 16.978 1.303 -26.706 1.00 74.81 225 LEU A C 1
ATOM 1787 O O . LEU A 1 225 ? 17.523 2.398 -26.562 1.00 74.81 225 LEU A O 1
ATOM 1791 N N . SER A 1 226 ? 15.704 1.180 -27.094 1.00 76.75 226 SER A N 1
ATOM 1792 C CA . SER A 1 226 ? 14.824 2.325 -27.352 1.00 76.75 226 SER A CA 1
ATOM 1793 C C . SER A 1 226 ? 14.595 3.171 -26.098 1.00 76.75 226 SER A C 1
ATOM 1795 O O . SER A 1 226 ? 14.652 4.399 -26.155 1.00 76.75 226 SER A O 1
ATOM 1797 N N . GLU A 1 227 ? 14.340 2.534 -24.957 1.00 75.56 227 GLU A N 1
ATOM 1798 C CA . GLU A 1 227 ? 14.088 3.222 -23.692 1.00 75.56 227 GLU A CA 1
ATOM 1799 C C . GLU A 1 227 ? 15.353 3.897 -23.159 1.00 75.56 227 GLU A C 1
ATOM 1801 O O . GLU A 1 227 ? 15.308 5.071 -22.803 1.00 75.56 227 GLU A O 1
ATOM 1806 N N . SER A 1 228 ? 16.509 3.232 -23.258 1.00 75.25 228 SER A N 1
ATOM 1807 C CA . SER A 1 228 ? 17.807 3.839 -22.945 1.00 75.25 228 SER A CA 1
ATOM 1808 C C . SER A 1 228 ? 18.083 5.085 -23.797 1.00 75.25 228 SER A C 1
ATOM 1810 O O . SER A 1 228 ? 18.550 6.099 -23.280 1.00 75.25 228 SER A O 1
ATOM 1812 N N . GLN A 1 229 ? 17.740 5.061 -25.089 1.00 78.31 229 GLN A N 1
ATOM 1813 C CA . GLN A 1 229 ? 17.849 6.238 -25.959 1.00 78.31 229 GLN A CA 1
ATOM 1814 C C . GLN A 1 229 ? 16.893 7.361 -25.544 1.00 78.31 229 GLN A C 1
ATOM 1816 O O . GLN A 1 229 ? 17.292 8.525 -25.529 1.00 78.31 229 GLN A O 1
ATOM 1821 N N . LYS A 1 230 ? 15.653 7.034 -25.166 1.00 81.88 230 LYS A N 1
ATOM 1822 C CA . LYS A 1 230 ? 14.699 8.026 -24.649 1.00 81.88 230 LYS A CA 1
ATOM 1823 C C . LYS A 1 230 ? 15.217 8.667 -23.362 1.00 81.88 230 LYS A C 1
ATOM 1825 O O . LYS A 1 230 ? 15.239 9.892 -23.286 1.00 81.88 230 LYS A O 1
ATOM 1830 N N . GLU A 1 231 ? 15.692 7.877 -22.400 1.00 79.19 231 GLU A N 1
ATOM 1831 C CA . GLU A 1 231 ? 16.253 8.365 -21.131 1.00 79.19 231 GLU A CA 1
ATOM 1832 C C . GLU A 1 231 ? 17.476 9.268 -21.344 1.00 79.19 231 GLU A C 1
ATOM 1834 O O . GLU A 1 231 ? 17.558 10.346 -20.751 1.00 79.19 231 GLU A O 1
ATOM 1839 N N . LEU A 1 232 ? 18.377 8.878 -22.254 1.00 83.19 232 LEU A N 1
ATOM 1840 C CA . LEU A 1 232 ? 19.527 9.686 -22.670 1.00 83.19 232 LEU A CA 1
ATOM 1841 C C . LEU A 1 232 ? 19.114 11.070 -23.177 1.00 83.19 232 LEU A C 1
ATOM 1843 O O . LEU A 1 232 ? 19.760 12.059 -22.847 1.00 83.19 232 LEU A O 1
ATOM 1847 N N . THR A 1 233 ? 18.053 11.135 -23.985 1.00 83.88 233 THR A N 1
ATOM 1848 C CA . THR A 1 233 ? 17.568 12.398 -24.566 1.00 83.88 233 THR A CA 1
ATOM 1849 C C . THR A 1 233 ? 16.685 13.214 -23.622 1.00 83.88 233 THR A C 1
ATOM 1851 O O . THR A 1 233 ? 16.564 14.423 -23.799 1.00 83.88 233 THR A O 1
ATOM 1854 N N . ALA A 1 234 ? 16.059 12.573 -22.632 1.00 83.44 234 ALA A N 1
ATOM 1855 C CA . ALA A 1 234 ? 15.150 13.223 -21.691 1.00 83.44 234 ALA A CA 1
ATOM 1856 C C . ALA A 1 234 ? 15.885 13.963 -20.561 1.00 83.44 234 ALA A C 1
ATOM 1858 O O . ALA A 1 234 ? 15.342 14.912 -19.997 1.00 83.44 234 ALA A O 1
ATOM 1859 N N . SER A 1 235 ? 17.105 13.538 -20.222 1.00 83.44 235 SER A N 1
ATOM 1860 C CA . SER A 1 235 ? 17.940 14.185 -19.207 1.00 83.44 235 SER A CA 1
ATOM 1861 C C . SER A 1 235 ? 18.904 15.182 -19.841 1.00 83.44 235 SER A C 1
ATOM 1863 O O . SER A 1 235 ? 19.597 14.851 -20.801 1.00 83.44 235 SER A O 1
ATOM 1865 N N . SER A 1 236 ? 19.031 16.374 -19.249 1.00 88.50 236 SER A N 1
ATOM 1866 C CA . SER A 1 236 ? 20.030 17.365 -19.677 1.00 88.50 236 SER A CA 1
ATOM 1867 C C . SER A 1 236 ? 21.461 16.831 -19.603 1.00 88.50 236 SER A C 1
ATOM 1869 O O . SER A 1 236 ? 22.307 17.290 -20.361 1.00 88.50 236 SER A O 1
ATOM 1871 N N . ASN A 1 237 ? 21.704 15.858 -18.715 1.00 89.88 237 ASN A N 1
ATOM 1872 C CA . ASN A 1 237 ? 23.019 15.271 -18.469 1.00 89.88 237 ASN A CA 1
ATOM 1873 C C . ASN A 1 237 ? 23.075 13.788 -18.886 1.00 89.88 237 ASN A C 1
ATOM 1875 O O . ASN A 1 237 ? 23.896 13.021 -18.380 1.00 89.88 237 ASN A O 1
ATOM 1879 N N . GLY A 1 238 ? 22.135 13.327 -19.722 1.00 87.94 238 GLY A N 1
ATOM 1880 C CA . GLY A 1 238 ? 21.997 11.903 -20.043 1.00 87.94 238 GLY A CA 1
ATOM 1881 C C . GLY A 1 238 ? 23.270 11.313 -20.656 1.00 87.94 238 GLY A C 1
ATOM 1882 O O . GLY A 1 238 ? 23.702 10.226 -20.270 1.00 87.94 238 GLY A O 1
ATOM 1883 N N . VAL A 1 239 ? 23.912 12.064 -21.556 1.00 90.31 239 VAL A N 1
ATOM 1884 C CA . VAL A 1 239 ? 25.156 11.656 -22.222 1.00 90.31 239 VAL A CA 1
ATOM 1885 C C . VAL A 1 239 ? 26.308 11.526 -21.224 1.00 90.31 239 VAL A C 1
ATOM 1887 O O . VAL A 1 239 ? 26.993 10.502 -21.240 1.00 90.31 239 VAL A O 1
ATOM 1890 N N . GLU A 1 240 ? 26.513 12.502 -20.331 1.00 92.44 240 GLU A N 1
ATOM 1891 C CA . GLU A 1 240 ? 27.577 12.422 -19.323 1.00 92.44 240 GLU A CA 1
ATOM 1892 C C . GLU A 1 240 ? 27.337 11.286 -18.325 1.00 92.44 240 GLU A C 1
ATOM 1894 O O . GLU A 1 240 ? 28.280 10.578 -17.970 1.00 92.44 240 GLU A O 1
ATOM 1899 N N . ILE A 1 241 ? 26.083 11.072 -17.906 1.00 90.62 241 ILE A N 1
ATOM 1900 C CA . ILE A 1 241 ? 25.719 9.972 -17.003 1.00 90.62 241 ILE A CA 1
ATOM 1901 C C . ILE A 1 241 ? 26.057 8.631 -17.652 1.00 90.62 241 ILE A C 1
ATOM 1903 O O . ILE A 1 241 ? 26.708 7.801 -17.021 1.00 90.62 241 ILE A O 1
ATOM 1907 N N . LYS A 1 242 ? 25.675 8.414 -18.917 1.00 90.06 242 LYS A N 1
ATOM 1908 C CA . LYS A 1 242 ? 26.012 7.166 -19.609 1.00 90.06 242 LYS A CA 1
ATOM 1909 C C . LYS A 1 242 ? 27.521 6.986 -19.744 1.00 90.06 242 LYS A C 1
ATOM 1911 O O . LYS A 1 242 ? 28.009 5.899 -19.459 1.00 90.06 242 LYS A O 1
ATOM 1916 N N . LEU A 1 243 ? 28.254 8.030 -20.133 1.00 93.44 243 LEU A N 1
ATOM 1917 C CA . LEU A 1 243 ? 29.710 7.954 -20.261 1.00 93.44 243 LEU A CA 1
ATOM 1918 C C . LEU A 1 243 ? 30.369 7.573 -18.928 1.00 93.44 243 LEU A C 1
ATOM 1920 O O . LEU A 1 243 ? 31.283 6.750 -18.895 1.00 93.44 243 LEU A O 1
ATOM 1924 N N . PHE A 1 244 ? 29.887 8.141 -17.823 1.00 92.94 244 PHE A N 1
ATOM 1925 C CA . PHE A 1 244 ? 30.338 7.783 -16.484 1.00 92.94 244 PHE A CA 1
ATOM 1926 C C . PHE A 1 244 ? 30.040 6.314 -16.153 1.00 92.94 244 PHE A C 1
ATOM 1928 O O . PHE A 1 244 ? 30.942 5.602 -15.711 1.00 92.94 244 PHE A O 1
ATOM 1935 N N . LEU A 1 245 ? 28.814 5.841 -16.408 1.00 92.12 245 LEU A N 1
ATOM 1936 C CA . LEU A 1 245 ? 28.433 4.440 -16.187 1.00 92.12 245 LEU A CA 1
ATOM 1937 C C . LEU A 1 245 ? 29.292 3.475 -17.022 1.00 92.12 245 LEU A C 1
ATOM 1939 O O . LEU A 1 245 ? 29.785 2.485 -16.481 1.00 92.12 245 LEU A O 1
ATOM 1943 N N . ASP A 1 246 ? 29.524 3.791 -18.300 1.00 92.31 246 ASP A N 1
ATOM 1944 C CA . ASP A 1 246 ? 30.395 3.019 -19.194 1.00 92.31 246 ASP A CA 1
ATOM 1945 C C . ASP A 1 246 ? 31.837 2.992 -18.654 1.00 92.31 246 ASP A C 1
ATOM 1947 O O . ASP A 1 246 ? 32.442 1.929 -18.548 1.00 92.31 246 ASP A O 1
ATOM 1951 N N . THR A 1 247 ? 32.368 4.140 -18.217 1.00 95.12 247 THR A N 1
ATOM 1952 C CA . THR A 1 247 ? 33.728 4.246 -17.658 1.00 95.12 247 THR A CA 1
ATOM 1953 C C . THR A 1 247 ? 33.883 3.416 -16.383 1.00 95.12 247 THR A C 1
ATOM 1955 O O . THR A 1 247 ? 34.889 2.726 -16.200 1.00 95.12 247 THR A O 1
ATOM 1958 N N . VAL A 1 248 ? 32.891 3.453 -15.486 1.00 94.38 248 VAL A N 1
ATOM 1959 C CA . VAL A 1 248 ? 32.900 2.659 -14.248 1.00 94.38 248 VAL A CA 1
ATOM 1960 C C . VAL A 1 248 ? 32.847 1.167 -14.565 1.00 94.38 248 VAL A C 1
ATOM 1962 O O . VAL A 1 248 ? 33.607 0.395 -13.979 1.00 94.38 248 VAL A O 1
ATOM 1965 N N . TRP A 1 249 ? 32.021 0.757 -15.527 1.00 91.31 249 TRP A N 1
ATOM 1966 C CA . TRP A 1 249 ? 31.969 -0.624 -16.003 1.00 91.31 249 TRP A CA 1
ATOM 1967 C C . TRP A 1 249 ? 33.304 -1.081 -16.614 1.00 91.31 249 TRP A C 1
ATOM 1969 O O . TRP A 1 249 ? 33.818 -2.163 -16.302 1.00 91.31 249 TRP A O 1
ATOM 1979 N N . GLU A 1 250 ? 33.910 -0.239 -17.450 1.00 95.31 250 GLU A N 1
ATOM 1980 C CA . GLU A 1 250 ? 35.193 -0.502 -18.101 1.00 95.31 250 GLU A CA 1
ATOM 1981 C C . GLU A 1 250 ? 36.376 -0.531 -17.126 1.00 95.31 250 GLU A C 1
ATOM 1983 O O . GLU A 1 250 ? 37.325 -1.289 -17.344 1.00 95.31 250 GLU A O 1
ATOM 1988 N N . THR A 1 251 ? 36.321 0.235 -16.041 1.00 96.81 251 THR A N 1
ATOM 1989 C CA . THR A 1 251 ? 37.429 0.334 -15.081 1.00 96.81 251 THR A CA 1
ATOM 1990 C C . THR A 1 251 ? 37.298 -0.684 -13.954 1.00 96.81 251 THR A C 1
ATOM 1992 O O . THR A 1 251 ? 38.266 -1.363 -13.614 1.00 96.81 251 THR A O 1
ATOM 1995 N N . TYR A 1 252 ? 36.102 -0.808 -13.381 1.00 95.12 252 TYR A N 1
ATOM 1996 C CA . TYR A 1 252 ? 35.882 -1.526 -12.126 1.00 95.12 252 TYR A CA 1
ATOM 1997 C C . TYR A 1 252 ? 35.024 -2.789 -12.276 1.00 95.12 252 TYR A C 1
ATOM 1999 O O . TYR A 1 252 ? 35.056 -3.629 -11.383 1.00 95.12 252 TYR A O 1
ATOM 2007 N N . ARG A 1 253 ? 34.348 -2.987 -13.420 1.00 90.25 253 ARG A N 1
ATOM 2008 C CA . ARG A 1 253 ? 33.472 -4.145 -13.712 1.00 90.25 253 ARG A CA 1
ATOM 2009 C C . ARG A 1 253 ? 32.225 -4.206 -12.819 1.00 90.25 253 ARG A C 1
ATOM 2011 O O . ARG A 1 253 ? 31.872 -3.244 -12.134 1.00 90.25 253 ARG A O 1
ATOM 2018 N N . ASP A 1 254 ? 31.524 -5.331 -12.890 1.00 89.50 254 ASP A N 1
ATOM 2019 C CA . ASP A 1 254 ? 30.246 -5.621 -12.249 1.00 89.50 254 ASP A CA 1
ATOM 2020 C C . ASP A 1 254 ? 30.190 -5.209 -10.772 1.00 89.50 254 ASP A C 1
ATOM 2022 O O . ASP A 1 254 ? 31.099 -5.483 -9.992 1.00 89.50 254 ASP A O 1
ATOM 2026 N N . ARG A 1 255 ? 29.052 -4.616 -10.379 1.00 86.94 255 ARG A N 1
ATOM 2027 C CA . ARG A 1 255 ? 28.713 -4.238 -8.990 1.00 86.94 255 ARG A CA 1
ATOM 202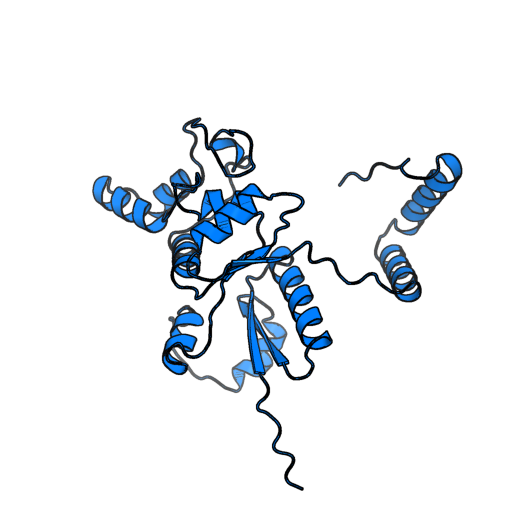8 C C . ARG A 1 255 ? 29.665 -3.214 -8.347 1.00 86.94 255 ARG A C 1
ATOM 2030 O O . ARG A 1 255 ? 29.724 -3.125 -7.125 1.00 86.94 255 ARG A O 1
ATOM 2037 N N . SER A 1 256 ? 30.345 -2.406 -9.159 1.00 92.12 256 SER A N 1
ATOM 2038 C CA . SER A 1 256 ? 31.287 -1.368 -8.698 1.00 92.12 256 SER A CA 1
ATOM 2039 C C . SER A 1 256 ? 30.696 0.034 -8.553 1.00 92.12 256 SER A C 1
ATOM 2041 O O . SER A 1 256 ? 31.405 0.974 -8.200 1.00 92.12 256 SER A O 1
ATOM 2043 N N . LEU A 1 257 ? 29.406 0.192 -8.845 1.00 91.19 257 LEU A N 1
ATOM 2044 C CA . LEU A 1 257 ? 28.693 1.457 -8.750 1.00 91.19 257 LEU A CA 1
ATOM 2045 C C . LEU A 1 257 ? 27.613 1.348 -7.679 1.00 91.19 257 LEU A C 1
ATOM 2047 O O . LEU A 1 257 ? 26.798 0.425 -7.709 1.00 91.19 257 LEU A O 1
ATOM 2051 N N . LEU A 1 258 ? 27.590 2.312 -6.764 1.00 89.56 258 LEU A N 1
ATOM 2052 C CA . LEU A 1 258 ? 26.483 2.491 -5.838 1.00 89.56 258 LEU A CA 1
ATOM 2053 C C . LEU A 1 258 ? 25.494 3.484 -6.447 1.00 89.56 258 LEU A C 1
ATOM 2055 O O . LEU A 1 258 ? 25.848 4.628 -6.725 1.00 89.56 258 LEU A O 1
ATOM 2059 N N . TYR A 1 259 ? 24.254 3.046 -6.636 1.00 86.19 259 TYR A N 1
ATOM 2060 C CA . TYR A 1 259 ? 23.157 3.952 -6.948 1.00 86.19 259 TYR A CA 1
ATOM 2061 C C . TYR A 1 259 ? 22.608 4.538 -5.643 1.00 86.19 259 TYR A C 1
ATOM 2063 O O . TYR A 1 259 ? 22.164 3.793 -4.770 1.00 86.19 259 TYR A O 1
ATOM 2071 N N . ALA A 1 260 ? 22.645 5.862 -5.522 1.00 84.56 260 ALA A N 1
ATOM 2072 C CA . ALA A 1 260 ? 22.031 6.613 -4.434 1.00 84.56 260 ALA A CA 1
ATOM 2073 C C . ALA A 1 260 ? 21.045 7.619 -5.040 1.00 84.56 260 ALA A C 1
ATOM 2075 O O . ALA A 1 260 ? 21.351 8.237 -6.062 1.00 84.56 260 ALA A O 1
ATOM 2076 N N . ARG A 1 261 ? 19.861 7.735 -4.436 1.00 48.56 261 ARG A N 1
ATOM 2077 C CA . ARG A 1 261 ? 18.773 8.613 -4.874 1.00 48.56 261 ARG A CA 1
ATOM 2078 C C . ARG A 1 261 ? 18.552 9.726 -3.864 1.00 48.56 261 ARG A C 1
ATOM 2080 O O . ARG A 1 261 ? 18.662 9.421 -2.658 1.00 48.56 261 ARG A O 1
#

Solvent-accessible surface area (backbone atoms only — not comparable to full-atom values): 15562 Å² total; per-residue (Å²): 134,85,80,76,73,72,81,68,45,77,46,79,47,78,38,64,79,42,70,82,53,40,51,54,52,51,48,53,50,51,53,49,42,73,78,33,79,60,46,47,79,46,82,45,68,60,77,91,61,56,82,73,45,53,77,64,49,74,75,76,72,82,85,88,74,100,65,87,78,69,52,70,62,59,55,50,37,72,74,45,74,66,74,62,85,46,63,32,79,41,73,56,58,51,59,60,48,30,34,66,55,22,52,52,96,50,44,14,61,27,62,49,43,63,52,21,54,54,49,23,73,75,68,72,48,61,44,49,61,46,40,42,42,72,74,54,41,82,80,70,46,78,39,56,38,55,77,52,72,78,38,46,47,44,71,81,46,83,61,92,82,70,78,86,58,40,57,70,57,49,39,50,52,43,53,43,64,67,72,30,62,24,35,39,34,40,40,41,61,93,82,40,45,45,28,51,50,48,50,39,60,70,42,49,94,32,54,54,48,70,46,50,84,76,67,76,76,84,65,52,73,68,53,50,54,53,49,52,52,49,51,35,71,72,37,100,56,24,63,61,52,49,52,48,52,51,48,45,44,75,74,63,36,87,88,66,71,86,90,83,132

Sequence (261 aa):
MVVTKSPFKHVLLTASPGWGHLRPLLSIASKIVHERADIIITFTMTGDFEHKLRVEIDRYFKDDEETLKHNIRSEIRKVSGRVVPVLAWNTTALNSSLHFFGPESFGGLGNVSMKAEILAKETGRPVDDIIRELFNPEAGEVIELPGMPPMYDYEFNPHHENSIETVGTTESYNRFFEESDGIIALGNAAFDPEACAAYRRWFAPRPAYIIGPLLPEEPSIDDRLSESQKELTASSNGVEIKLFLDTVWETYRDRSLLYAR

Mean predicted aligned error: 10.79 Å

Organism: NCBI:txid1419009

Secondary structure (DSSP, 8-state):
-----PPPEEEEEEE-S-HHHHHHHHHHHHHHHHH-TTEEEEEEE-S--HHHHHHHHTTT--S--TTTTS-HHHHHHHHHTT-S--EEEE-S-HHHHHHHHS-GGGT----HHHHHHHHHHHH---HHHHHHHHHS--S--EE--TTS--EEGGGG-S-TT-----HHHHHHHHHHHHHSSEEEEE--TTT-HHHHHHHHHHHTTS-EEEE---PPPPPPHHHHHHHHHHHHHHSTTHHHHHHHHHHHHHHH-TT------